Protein AF-A0A931XSJ4-F1 (afdb_monomer_lite)

Radius of gyration: 17.93 Å; chains: 1; bounding box: 45×49×44 Å

Structure (mmCIF, N/CA/C/O backbone):
data_AF-A0A931XSJ4-F1
#
_entry.id   AF-A0A931XSJ4-F1
#
loop_
_atom_site.group_PDB
_atom_site.id
_atom_site.type_symbol
_atom_site.label_atom_id
_atom_site.label_alt_id
_atom_site.label_comp_id
_atom_site.label_asym_id
_atom_site.label_entity_id
_atom_site.label_seq_id
_atom_site.pdbx_PDB_ins_code
_atom_site.Cartn_x
_atom_site.Cartn_y
_atom_site.Cartn_z
_atom_site.occupancy
_atom_site.B_iso_or_equiv
_atom_site.auth_seq_id
_atom_site.auth_comp_id
_atom_site.auth_asym_id
_atom_site.auth_atom_id
_atom_site.pdbx_PDB_model_num
ATOM 1 N N . MET A 1 1 ? 7.854 5.823 21.878 1.00 78.50 1 MET A N 1
ATOM 2 C CA . MET A 1 1 ? 8.219 5.143 20.621 1.00 78.50 1 MET A CA 1
ATOM 3 C C . MET A 1 1 ? 8.308 6.201 19.532 1.00 78.50 1 MET A C 1
ATOM 5 O O . MET A 1 1 ? 7.505 7.131 19.571 1.00 78.50 1 MET A O 1
ATOM 9 N N . ASN A 1 2 ? 9.313 6.131 18.657 1.00 91.62 2 ASN A N 1
ATOM 10 C CA . ASN A 1 2 ? 9.397 6.997 17.476 1.00 91.62 2 ASN A CA 1
ATOM 11 C C . ASN A 1 2 ? 8.239 6.634 16.516 1.00 91.62 2 ASN A C 1
ATOM 13 O O . ASN A 1 2 ? 7.975 5.439 16.371 1.00 91.62 2 ASN A O 1
ATOM 17 N N . PRO A 1 3 ? 7.548 7.600 15.878 1.00 92.00 3 PRO A N 1
ATOM 18 C CA . PRO A 1 3 ? 6.488 7.316 14.906 1.00 92.00 3 PRO A CA 1
ATOM 19 C C . PRO A 1 3 ? 6.880 6.328 13.796 1.00 92.00 3 PRO A C 1
ATOM 21 O O . PRO A 1 3 ? 6.073 5.472 13.441 1.00 92.00 3 PRO A O 1
ATOM 24 N N . PHE A 1 4 ? 8.123 6.374 13.296 1.00 91.62 4 PHE A N 1
ATOM 25 C CA . PHE A 1 4 ? 8.613 5.396 12.313 1.00 91.62 4 PHE A CA 1
ATOM 26 C C . PHE A 1 4 ? 8.548 3.968 12.851 1.00 91.62 4 PHE A C 1
ATOM 28 O O . PHE A 1 4 ? 8.038 3.087 12.164 1.00 91.62 4 PHE A O 1
ATOM 35 N N . ASP A 1 5 ? 9.037 3.746 14.072 1.00 93.38 5 ASP A N 1
ATOM 36 C CA . ASP A 1 5 ? 9.049 2.420 14.694 1.00 93.38 5 ASP A CA 1
ATOM 37 C C . ASP A 1 5 ? 7.625 1.935 14.967 1.00 93.38 5 ASP A C 1
ATOM 39 O O . ASP A 1 5 ? 7.309 0.782 14.693 1.00 93.38 5 ASP A O 1
ATOM 43 N N . ALA A 1 6 ? 6.745 2.829 15.430 1.00 93.69 6 ALA A N 1
ATOM 44 C CA . ALA A 1 6 ? 5.351 2.502 15.711 1.00 93.69 6 ALA A CA 1
ATOM 45 C C . ALA A 1 6 ? 4.600 2.058 14.450 1.00 93.69 6 ALA A C 1
ATOM 47 O O . ALA A 1 6 ? 3.938 1.018 14.448 1.00 93.69 6 ALA A O 1
ATOM 48 N N . VAL A 1 7 ? 4.727 2.813 13.354 1.00 94.62 7 VAL A N 1
ATOM 49 C CA . VAL A 1 7 ? 4.088 2.448 12.084 1.00 94.62 7 VAL A CA 1
ATOM 50 C C . VAL A 1 7 ? 4.726 1.193 11.489 1.00 94.62 7 VAL A C 1
ATOM 52 O O . VAL A 1 7 ? 4.008 0.301 11.030 1.00 94.62 7 VAL A O 1
ATOM 55 N N . ARG A 1 8 ? 6.061 1.091 11.525 1.00 95.00 8 ARG A N 1
ATOM 56 C CA . ARG A 1 8 ? 6.798 -0.092 11.070 1.00 95.00 8 ARG A CA 1
ATOM 57 C C . ARG A 1 8 ? 6.311 -1.343 11.788 1.00 95.00 8 ARG A C 1
ATOM 59 O O . ARG A 1 8 ? 5.968 -2.301 11.111 1.00 95.00 8 ARG A O 1
ATOM 66 N N . GLU A 1 9 ? 6.238 -1.333 13.116 1.00 95.00 9 GLU A N 1
ATOM 67 C CA . GLU A 1 9 ? 5.817 -2.488 13.915 1.00 95.00 9 GLU A CA 1
ATOM 68 C C . GLU A 1 9 ? 4.410 -2.958 13.516 1.00 95.00 9 GLU A C 1
ATOM 70 O O . GLU A 1 9 ? 4.176 -4.153 13.333 1.00 95.00 9 GLU A O 1
ATOM 75 N N . LYS A 1 10 ? 3.474 -2.022 13.296 1.00 95.06 10 LYS A N 1
ATOM 76 C CA . LYS A 1 10 ? 2.111 -2.346 12.844 1.00 95.06 10 LYS A CA 1
ATOM 77 C C . LYS A 1 10 ? 2.091 -2.964 11.446 1.00 95.06 10 LYS A C 1
ATOM 79 O O . LYS A 1 10 ? 1.358 -3.932 11.227 1.00 95.06 10 LYS A O 1
ATOM 84 N N . LEU A 1 11 ? 2.872 -2.425 10.509 1.00 96.12 11 LEU A N 1
ATOM 85 C CA . LEU A 1 11 ? 2.970 -2.966 9.152 1.00 96.12 11 LEU A CA 1
ATOM 86 C C . LEU A 1 11 ? 3.681 -4.317 9.122 1.00 96.12 11 LEU A C 1
ATOM 88 O O . LEU A 1 11 ? 3.169 -5.243 8.503 1.00 96.12 11 LEU A O 1
ATOM 92 N N . GLU A 1 12 ? 4.806 -4.467 9.820 1.00 95.31 12 GLU A N 1
ATOM 93 C CA . GLU A 1 12 ? 5.538 -5.732 9.904 1.00 95.31 12 GLU A CA 1
ATOM 94 C C . GLU A 1 12 ? 4.671 -6.819 10.531 1.00 95.31 12 GLU A C 1
ATOM 96 O O . GLU A 1 12 ? 4.574 -7.901 9.962 1.00 95.31 12 GLU A O 1
ATOM 101 N N . ALA A 1 13 ? 3.964 -6.535 11.629 1.00 94.56 13 ALA A N 1
ATOM 102 C CA . ALA A 1 13 ? 3.037 -7.493 12.227 1.00 94.56 13 ALA A CA 1
ATOM 103 C C . ALA A 1 13 ? 1.943 -7.922 11.234 1.00 94.56 13 ALA A C 1
ATOM 105 O O . ALA A 1 13 ? 1.678 -9.115 11.080 1.00 94.56 13 ALA A O 1
ATOM 106 N N . CYS A 1 14 ? 1.361 -6.966 10.503 1.00 95.56 14 CYS A N 1
ATOM 107 C CA . CYS A 1 14 ? 0.385 -7.243 9.452 1.00 95.56 14 CYS A CA 1
ATOM 108 C C . CYS A 1 14 ? 0.982 -8.105 8.324 1.00 95.56 14 CYS A C 1
ATOM 110 O O . CYS A 1 14 ? 0.374 -9.092 7.903 1.00 95.56 14 CYS A O 1
ATOM 112 N N . PHE A 1 15 ? 2.176 -7.775 7.836 1.00 95.69 15 PHE A N 1
ATOM 113 C CA . PHE A 1 15 ? 2.813 -8.455 6.706 1.00 95.69 15 PHE A CA 1
ATOM 114 C C . PHE A 1 15 ? 3.308 -9.850 7.080 1.00 95.69 15 PHE A C 1
ATOM 116 O O . PHE A 1 15 ? 3.112 -10.791 6.310 1.00 95.69 15 PHE A O 1
ATOM 123 N N . ILE A 1 16 ? 3.878 -10.004 8.276 1.00 92.00 16 ILE A N 1
ATOM 124 C CA . ILE A 1 16 ? 4.248 -11.297 8.854 1.00 92.00 16 ILE A CA 1
ATOM 125 C C . ILE A 1 16 ? 3.005 -12.167 8.945 1.00 92.00 16 ILE A C 1
ATOM 127 O O . ILE A 1 16 ? 3.026 -13.275 8.416 1.00 92.00 16 ILE A O 1
ATOM 131 N N . PHE A 1 17 ? 1.912 -11.651 9.525 1.00 91.31 17 PHE A N 1
ATOM 132 C CA . PHE A 1 17 ? 0.647 -12.376 9.598 1.00 91.31 17 PHE A CA 1
ATOM 133 C C . PHE A 1 17 ? 0.259 -12.869 8.200 1.00 91.31 17 PHE A C 1
ATOM 135 O O . PHE A 1 17 ? 0.258 -14.066 7.947 1.00 91.31 17 PHE A O 1
ATOM 142 N N . ASN A 1 18 ? 0.080 -11.970 7.235 1.00 92.88 18 ASN A N 1
ATOM 143 C CA . ASN A 1 18 ? -0.325 -12.335 5.875 1.00 92.88 18 ASN A CA 1
ATOM 144 C C . ASN A 1 18 ? 0.629 -13.320 5.166 1.00 92.88 18 ASN A C 1
ATOM 146 O O . ASN A 1 18 ? 0.169 -14.143 4.377 1.00 92.88 18 ASN A O 1
ATOM 150 N N . SER A 1 19 ? 1.929 -13.299 5.465 1.00 89.88 19 SER A N 1
ATOM 151 C CA . SER A 1 19 ? 2.916 -14.207 4.860 1.00 89.88 19 SER A CA 1
ATOM 152 C C . SER A 1 19 ? 2.752 -15.672 5.288 1.00 89.88 19 SER A C 1
ATOM 154 O O . SER A 1 19 ? 3.129 -16.570 4.531 1.00 89.88 19 SER A O 1
ATOM 156 N N . TYR A 1 20 ? 2.163 -15.919 6.463 1.00 88.19 20 TYR A N 1
ATOM 157 C CA . TYR A 1 20 ? 1.836 -17.262 6.961 1.00 88.19 20 TYR A CA 1
ATOM 158 C C . TYR A 1 20 ? 0.425 -17.729 6.584 1.00 88.19 20 TYR A C 1
ATOM 160 O O . TYR A 1 20 ? 0.099 -18.902 6.765 1.00 88.19 20 TYR A O 1
ATOM 168 N N . ALA A 1 21 ? -0.412 -16.851 6.024 1.00 90.38 21 ALA A N 1
ATOM 169 C CA . ALA A 1 21 ? -1.751 -17.228 5.588 1.00 90.38 21 ALA A CA 1
ATOM 170 C C . ALA A 1 21 ? -1.697 -18.261 4.452 1.00 90.38 21 ALA A C 1
ATOM 172 O O . ALA A 1 21 ? -0.764 -18.252 3.639 1.00 90.38 21 ALA A O 1
ATOM 173 N N . SER A 1 22 ? -2.719 -19.120 4.361 1.00 91.25 22 SER A N 1
ATOM 174 C CA . SER A 1 22 ? -2.838 -20.071 3.250 1.00 91.25 22 SER A CA 1
ATOM 175 C C . SER A 1 22 ? -2.850 -19.351 1.886 1.00 91.25 22 SER A C 1
ATOM 177 O O . SER A 1 22 ? -3.259 -18.185 1.806 1.00 91.25 22 SER A O 1
ATOM 179 N N . PRO A 1 23 ? -2.443 -20.016 0.787 1.00 91.25 23 PRO A N 1
ATOM 180 C CA . PRO A 1 23 ? -2.486 -19.423 -0.551 1.00 91.25 23 PRO A CA 1
ATOM 181 C C . PRO A 1 23 ? -3.860 -18.853 -0.934 1.00 91.25 23 PRO A C 1
ATOM 183 O O . PRO A 1 23 ? -3.939 -17.799 -1.559 1.00 91.25 23 PRO A O 1
ATOM 186 N N . GLU A 1 24 ? -4.953 -19.499 -0.525 1.00 92.94 24 GLU A N 1
ATOM 187 C CA . GLU A 1 24 ? -6.324 -19.048 -0.781 1.00 92.94 24 GLU A CA 1
ATOM 188 C C . GLU A 1 24 ? -6.645 -17.743 -0.047 1.00 92.94 24 GLU A C 1
ATOM 190 O O . GLU A 1 24 ? -7.316 -16.867 -0.597 1.00 92.94 24 GLU A O 1
ATOM 195 N N . ILE A 1 25 ? -6.151 -17.596 1.183 1.00 94.25 25 ILE A N 1
ATOM 196 C CA . ILE A 1 25 ? -6.350 -16.396 1.998 1.00 94.25 25 ILE A CA 1
ATOM 197 C C . ILE A 1 25 ? -5.505 -15.248 1.457 1.00 94.25 25 ILE A C 1
ATOM 199 O O . ILE A 1 25 ? -6.022 -14.143 1.304 1.00 94.25 25 ILE A O 1
ATOM 203 N N . ARG A 1 26 ? -4.245 -15.508 1.085 1.00 93.56 26 ARG A N 1
ATOM 204 C CA . ARG A 1 26 ? -3.387 -14.517 0.415 1.00 93.56 26 ARG A CA 1
ATOM 205 C C . ARG A 1 26 ? -4.008 -14.042 -0.899 1.00 93.56 26 ARG A C 1
ATOM 207 O O . ARG A 1 26 ? -4.128 -12.838 -1.125 1.00 93.56 26 ARG A O 1
ATOM 214 N N . LYS A 1 27 ? -4.554 -14.974 -1.687 1.00 94.38 27 LYS A N 1
ATOM 215 C CA . LYS A 1 27 ? -5.324 -14.661 -2.895 1.00 94.38 27 LYS A CA 1
ATOM 216 C C . LYS A 1 27 ? -6.551 -13.804 -2.609 1.00 94.38 27 LYS A C 1
ATOM 218 O O . LYS A 1 27 ? -6.808 -12.856 -3.342 1.00 94.38 27 LYS A O 1
ATOM 223 N N . MET A 1 28 ? -7.291 -14.095 -1.541 1.00 95.19 28 MET A N 1
ATOM 224 C CA . MET A 1 28 ? -8.435 -13.280 -1.123 1.00 95.19 28 MET A CA 1
ATOM 225 C C . MET A 1 28 ? -8.017 -11.873 -0.670 1.00 95.19 28 MET A C 1
ATOM 227 O O . MET A 1 28 ? -8.724 -10.910 -0.970 1.00 95.19 28 MET A O 1
ATOM 231 N N . ALA A 1 29 ? -6.878 -11.751 0.017 1.00 94.62 29 ALA A N 1
ATOM 232 C CA . ALA A 1 29 ? -6.278 -10.473 0.396 1.00 94.62 29 ALA A CA 1
ATOM 233 C C . ALA A 1 29 ? -5.712 -9.699 -0.805 1.00 94.62 29 ALA A C 1
ATOM 235 O O . ALA A 1 29 ? -5.549 -8.490 -0.702 1.00 94.62 29 ALA A O 1
ATOM 236 N N . GLY A 1 30 ? -5.472 -10.365 -1.940 1.00 94.75 30 GLY A N 1
ATOM 237 C CA . GLY A 1 30 ? -4.958 -9.765 -3.174 1.00 94.75 30 GLY A CA 1
ATOM 238 C C . GLY A 1 30 ? -3.433 -9.790 -3.294 1.00 94.75 30 GLY A C 1
ATOM 239 O O . GLY A 1 30 ? -2.894 -9.317 -4.293 1.00 94.75 30 GLY A O 1
ATOM 240 N N . VAL A 1 31 ? -2.732 -10.379 -2.323 1.00 95.31 31 VAL A N 1
ATOM 241 C CA . VAL A 1 31 ? -1.268 -10.410 -2.266 1.00 95.31 31 VAL A CA 1
ATOM 242 C C . VAL A 1 31 ? -0.732 -11.776 -2.681 1.00 95.31 31 VAL A C 1
ATOM 244 O O . VAL A 1 31 ? -1.168 -12.804 -2.176 1.00 95.31 31 VAL A O 1
ATOM 247 N N . CYS A 1 32 ? 0.225 -11.789 -3.601 1.00 94.62 32 CYS A N 1
ATOM 248 C CA . CYS A 1 32 ? 0.925 -12.996 -4.027 1.00 94.62 32 CYS A CA 1
ATOM 249 C C . CYS A 1 32 ? 2.173 -13.227 -3.171 1.00 94.62 32 CYS A C 1
ATOM 251 O O . CYS A 1 32 ? 2.369 -14.312 -2.623 1.00 94.62 32 CYS A O 1
ATOM 253 N N . MET A 1 33 ? 3.002 -12.188 -3.045 1.00 94.12 33 MET A N 1
ATOM 254 C CA . MET A 1 33 ? 4.287 -12.239 -2.354 1.00 94.12 33 MET A CA 1
ATOM 255 C C . MET A 1 33 ? 4.585 -10.900 -1.678 1.00 94.12 33 MET A C 1
ATOM 257 O O . MET A 1 33 ? 4.140 -9.843 -2.133 1.00 94.12 33 MET A O 1
ATOM 261 N N . LEU A 1 34 ? 5.343 -10.968 -0.587 1.00 94.69 34 LEU A N 1
ATOM 262 C CA . LEU A 1 34 ? 5.811 -9.838 0.207 1.00 94.69 34 LEU A CA 1
ATOM 263 C C . LEU A 1 34 ? 7.287 -10.067 0.512 1.00 94.69 34 LEU A C 1
ATOM 265 O O . LEU A 1 34 ? 7.665 -11.176 0.891 1.00 94.69 34 LEU A O 1
ATOM 269 N N . SER A 1 35 ? 8.105 -9.031 0.383 1.00 94.56 35 SER A N 1
ATOM 270 C CA . SER A 1 35 ? 9.515 -9.097 0.760 1.00 94.56 35 SER A CA 1
ATOM 271 C C . SER A 1 35 ? 9.934 -7.817 1.463 1.00 94.56 35 SER A C 1
ATOM 273 O O . SER A 1 35 ? 9.623 -6.720 1.006 1.00 94.56 35 SER A O 1
ATOM 275 N N . GLN A 1 36 ? 10.623 -7.948 2.591 1.00 94.94 36 GLN A N 1
ATOM 276 C CA . GLN A 1 36 ? 11.203 -6.803 3.281 1.00 94.94 36 GLN A CA 1
ATOM 277 C C . GLN A 1 36 ? 12.470 -6.340 2.565 1.00 94.94 36 GLN A C 1
ATOM 279 O O . GLN A 1 36 ? 13.313 -7.151 2.183 1.00 94.94 36 GLN A O 1
ATOM 284 N N . VAL A 1 37 ? 12.622 -5.024 2.434 1.00 94.38 37 VAL A N 1
ATOM 285 C CA . VAL A 1 37 ? 13.809 -4.398 1.855 1.00 94.38 37 VAL A CA 1
ATOM 286 C C . VAL A 1 37 ? 14.649 -3.805 2.982 1.00 94.38 37 VAL A C 1
ATOM 288 O O . VAL A 1 37 ? 14.188 -2.952 3.740 1.00 94.38 37 VAL A O 1
ATOM 291 N N . TRP A 1 38 ? 15.893 -4.262 3.101 1.00 91.12 38 TRP A N 1
ATOM 292 C CA . TRP A 1 38 ? 16.799 -3.894 4.192 1.00 91.12 38 TRP A CA 1
ATOM 293 C C . TRP A 1 38 ? 17.574 -2.611 3.889 1.00 91.12 38 TRP A C 1
ATOM 295 O O . TRP A 1 38 ? 18.775 -2.644 3.663 1.00 91.12 38 TRP A O 1
ATOM 305 N N . ILE A 1 39 ? 16.879 -1.478 3.863 1.00 92.00 39 ILE A N 1
ATOM 306 C CA . ILE A 1 39 ? 17.477 -0.146 3.679 1.00 92.00 39 ILE A CA 1
ATOM 307 C C . ILE A 1 39 ? 17.351 0.698 4.956 1.00 92.00 39 ILE A C 1
ATOM 309 O O . ILE A 1 39 ? 16.906 0.218 5.997 1.00 92.00 39 ILE A O 1
ATOM 313 N N . GLU A 1 40 ? 17.770 1.962 4.895 1.00 92.00 40 GLU A N 1
ATOM 314 C CA . GLU A 1 40 ? 17.823 2.871 6.048 1.00 92.00 40 GLU A CA 1
ATOM 315 C C . GLU A 1 40 ? 16.439 3.211 6.622 1.00 92.00 40 GLU A C 1
ATOM 317 O O . GLU A 1 40 ? 16.324 3.613 7.779 1.00 92.00 40 GLU A O 1
ATOM 322 N N . VAL A 1 41 ? 15.394 3.063 5.808 1.00 93.19 41 VAL A N 1
ATOM 323 C CA . VAL A 1 41 ? 13.998 3.348 6.151 1.00 93.19 41 VAL A CA 1
ATOM 324 C C . VAL A 1 41 ? 13.143 2.092 5.972 1.00 93.19 41 VAL A C 1
ATOM 326 O O . VAL A 1 41 ? 13.492 1.227 5.171 1.00 93.19 41 VAL A O 1
ATOM 329 N N . PRO A 1 42 ? 12.005 1.958 6.674 1.00 95.00 42 PRO A N 1
ATOM 330 C CA . PRO A 1 42 ? 11.107 0.832 6.453 1.00 95.00 42 PRO A CA 1
ATOM 331 C C . PRO A 1 42 ? 10.649 0.755 4.992 1.00 95.00 42 PRO A C 1
ATOM 333 O O . PRO A 1 42 ? 10.115 1.728 4.451 1.00 95.00 42 PRO A O 1
ATOM 336 N N . ALA A 1 43 ? 10.859 -0.396 4.354 1.00 96.31 43 ALA A N 1
ATOM 337 C CA . ALA A 1 43 ? 10.439 -0.614 2.982 1.00 96.31 43 ALA A CA 1
ATOM 338 C C . ALA A 1 43 ? 10.123 -2.079 2.677 1.00 96.31 43 ALA A C 1
ATOM 340 O O . ALA A 1 43 ? 10.717 -2.999 3.246 1.00 96.31 43 ALA A O 1
ATOM 341 N N . TRP A 1 44 ? 9.193 -2.283 1.745 1.00 97.62 44 TRP A N 1
ATOM 342 C CA . TRP A 1 44 ? 8.736 -3.605 1.326 1.00 97.62 4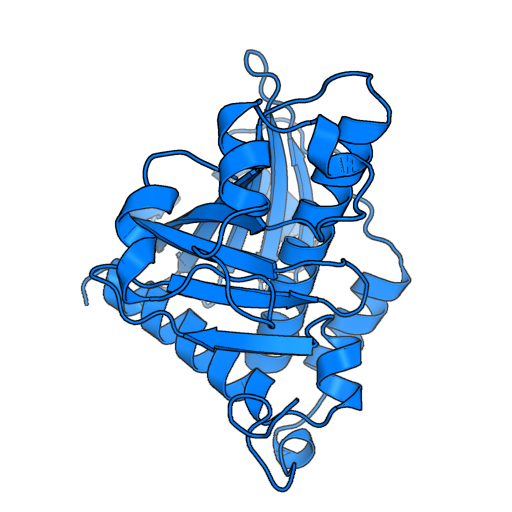4 TRP A CA 1
ATOM 343 C C . TRP A 1 44 ? 8.436 -3.644 -0.164 1.00 97.62 44 TRP A C 1
ATOM 345 O O . TRP A 1 44 ? 7.911 -2.681 -0.725 1.00 97.62 44 TRP A O 1
ATOM 355 N N . TYR A 1 45 ? 8.711 -4.790 -0.776 1.00 97.94 45 TYR A N 1
ATOM 356 C CA . TYR A 1 45 ? 8.168 -5.151 -2.072 1.00 97.94 45 TYR A CA 1
ATOM 357 C C . TYR A 1 45 ? 6.868 -5.940 -1.915 1.00 97.94 45 TYR A C 1
ATOM 359 O O . TYR A 1 45 ? 6.759 -6.809 -1.045 1.00 97.94 45 TYR A O 1
ATOM 367 N N . LEU A 1 46 ? 5.893 -5.639 -2.771 1.00 98.12 46 LEU A N 1
ATOM 368 C CA . LEU A 1 46 ? 4.592 -6.299 -2.820 1.00 98.12 46 LEU A CA 1
ATOM 369 C C . LEU A 1 46 ? 4.276 -6.723 -4.256 1.00 98.12 46 LEU A C 1
ATOM 371 O O . LEU A 1 46 ? 4.291 -5.899 -5.170 1.00 98.12 46 LEU A O 1
ATOM 375 N N . TRP A 1 47 ? 3.921 -7.992 -4.437 1.00 97.81 47 TRP A N 1
ATOM 376 C CA . TRP A 1 47 ? 3.382 -8.519 -5.690 1.00 97.81 47 TRP A CA 1
ATOM 377 C C . TRP A 1 47 ? 1.914 -8.845 -5.480 1.00 97.81 47 TRP A C 1
ATOM 379 O O . TRP A 1 47 ? 1.561 -9.529 -4.516 1.00 97.81 47 TRP A O 1
ATOM 389 N N . LEU A 1 48 ? 1.059 -8.366 -6.377 1.00 97.00 48 LEU A N 1
ATOM 390 C CA . LEU A 1 48 ? -0.380 -8.598 -6.303 1.00 97.00 48 LEU A CA 1
ATOM 391 C C . LEU A 1 48 ? -0.783 -9.730 -7.246 1.00 97.00 48 LEU A C 1
ATOM 393 O O . LEU A 1 48 ? -0.094 -10.008 -8.223 1.00 97.00 48 LEU A O 1
ATOM 397 N N . HIS A 1 49 ? -1.916 -10.372 -6.977 1.00 94.50 49 HIS A N 1
ATOM 398 C CA . HIS A 1 49 ? -2.428 -11.415 -7.871 1.00 94.50 49 HIS A CA 1
ATOM 399 C C . HIS A 1 49 ? -2.938 -10.869 -9.208 1.00 94.50 49 HIS A C 1
ATOM 401 O O . HIS A 1 49 ? -2.733 -11.500 -10.242 1.00 94.50 49 HIS A O 1
ATOM 407 N N . ASP A 1 50 ? -3.590 -9.707 -9.177 1.00 92.31 50 ASP A N 1
ATOM 408 C CA . ASP A 1 50 ? -4.314 -9.159 -10.329 1.00 92.31 50 ASP A CA 1
ATOM 409 C C . ASP A 1 50 ? -3.580 -7.984 -10.998 1.00 92.31 50 ASP A C 1
ATOM 411 O O . ASP A 1 50 ? -4.095 -7.398 -11.949 1.00 92.31 50 ASP A O 1
ATOM 415 N N . VAL A 1 51 ? -2.386 -7.624 -10.509 1.00 95.88 51 VAL A N 1
ATOM 416 C CA . VAL A 1 51 ? -1.568 -6.540 -11.068 1.00 95.88 51 VAL A CA 1
ATOM 417 C C . VAL A 1 51 ? -0.178 -7.075 -11.393 1.00 95.88 51 VAL A C 1
ATOM 419 O O . VAL A 1 51 ? 0.530 -7.498 -10.479 1.00 95.88 51 VAL A O 1
ATOM 422 N N . PRO A 1 52 ? 0.240 -7.056 -12.668 1.00 95.88 52 PRO A N 1
ATOM 423 C CA . PRO A 1 52 ? 1.547 -7.554 -13.049 1.00 95.88 52 PRO A CA 1
ATOM 424 C C . PRO A 1 52 ? 2.657 -6.568 -12.650 1.00 95.88 52 PRO A C 1
ATOM 426 O O . PRO A 1 52 ? 2.470 -5.350 -12.653 1.00 95.88 52 PRO A O 1
ATOM 429 N N . GLY A 1 53 ? 3.840 -7.101 -12.347 1.00 96.75 53 GLY A N 1
ATOM 430 C CA . GLY A 1 53 ? 4.971 -6.330 -11.825 1.00 96.75 53 GLY A CA 1
ATOM 431 C C . GLY A 1 53 ? 5.033 -6.326 -10.299 1.00 96.75 53 GLY A C 1
ATOM 432 O O . GLY A 1 53 ? 4.342 -7.096 -9.632 1.00 96.75 53 GLY A O 1
ATOM 433 N N . ALA A 1 54 ? 5.889 -5.466 -9.757 1.00 97.75 54 ALA A N 1
ATOM 434 C CA . ALA A 1 54 ? 6.135 -5.358 -8.323 1.00 97.75 54 ALA A CA 1
ATOM 435 C C . ALA A 1 54 ? 5.930 -3.920 -7.855 1.00 97.75 54 ALA A C 1
ATOM 437 O O . ALA A 1 54 ? 6.309 -2.977 -8.548 1.00 97.75 54 ALA A O 1
ATOM 438 N N . PHE A 1 55 ? 5.371 -3.742 -6.664 1.00 98.06 55 PHE A N 1
ATOM 439 C CA . PHE A 1 55 ? 5.353 -2.454 -5.985 1.00 98.06 55 PHE A CA 1
ATOM 440 C C . PHE A 1 55 ? 6.460 -2.380 -4.948 1.00 98.06 55 PHE A C 1
ATOM 442 O O . PHE A 1 55 ? 6.744 -3.372 -4.287 1.00 98.06 55 PHE A O 1
ATOM 449 N N . MET A 1 56 ? 7.019 -1.192 -4.750 1.00 97.75 56 MET A N 1
ATOM 450 C CA . MET A 1 56 ? 7.802 -0.846 -3.571 1.00 97.75 56 MET A CA 1
ATOM 451 C C . MET A 1 56 ? 7.034 0.175 -2.745 1.00 97.75 56 MET A C 1
ATOM 453 O O . MET A 1 56 ? 6.666 1.236 -3.250 1.00 97.75 56 MET A O 1
ATOM 457 N N . LEU A 1 57 ? 6.831 -0.143 -1.473 1.00 97.56 57 LEU A N 1
ATOM 458 C CA . LEU A 1 57 ? 6.361 0.773 -0.447 1.00 97.56 57 LEU A CA 1
ATOM 459 C C . LEU A 1 57 ? 7.583 1.206 0.362 1.00 97.56 57 LEU A C 1
ATOM 461 O O . LEU A 1 57 ? 8.137 0.390 1.092 1.00 97.56 57 LEU A O 1
ATOM 465 N N . GLU A 1 58 ? 8.019 2.455 0.222 1.00 96.62 58 GLU A N 1
ATOM 466 C CA . GLU A 1 58 ? 9.180 3.002 0.937 1.00 96.62 58 GLU A CA 1
ATOM 467 C C . GLU A 1 58 ? 8.747 4.147 1.845 1.00 96.62 58 GLU A C 1
ATOM 469 O O . GLU A 1 58 ? 8.102 5.089 1.386 1.00 96.62 58 GLU A O 1
ATOM 474 N N . ALA A 1 59 ? 9.105 4.091 3.126 1.00 96.38 59 ALA A N 1
ATOM 475 C CA . ALA A 1 59 ? 8.776 5.157 4.057 1.00 96.38 59 ALA A CA 1
ATOM 476 C C . ALA A 1 59 ? 9.581 6.428 3.741 1.00 96.38 59 ALA A C 1
ATOM 478 O O . ALA A 1 59 ? 10.802 6.393 3.613 1.00 96.38 59 ALA A O 1
ATOM 479 N N . LEU A 1 60 ? 8.885 7.558 3.636 1.00 94.94 60 LEU A N 1
ATOM 480 C CA . LEU A 1 60 ? 9.462 8.864 3.320 1.00 94.94 60 LEU A CA 1
ATOM 481 C C . LEU A 1 60 ? 9.638 9.711 4.583 1.00 94.94 60 LEU A C 1
ATOM 483 O O . LEU A 1 60 ? 10.689 10.304 4.811 1.00 94.94 60 LEU A O 1
ATOM 487 N N . HIS A 1 61 ? 8.589 9.782 5.399 1.00 95.25 61 HIS A N 1
ATOM 488 C CA . HIS A 1 61 ? 8.542 10.612 6.597 1.00 95.25 61 HIS A CA 1
ATOM 489 C C . HIS A 1 61 ? 7.564 10.016 7.611 1.00 95.25 61 HIS A C 1
ATOM 491 O O . HIS A 1 61 ? 6.581 9.393 7.213 1.00 95.25 61 HIS A O 1
ATOM 497 N N . ALA A 1 62 ? 7.810 10.233 8.902 1.00 96.75 62 ALA A N 1
ATOM 498 C CA . ALA A 1 62 ? 6.882 9.883 9.966 1.00 96.75 62 ALA A CA 1
ATOM 499 C C . ALA A 1 62 ? 6.853 10.975 11.035 1.00 96.75 62 ALA A C 1
ATOM 501 O O . ALA A 1 62 ? 7.886 11.578 11.333 1.00 96.75 62 ALA A O 1
ATOM 502 N N . ASP A 1 63 ? 5.676 11.197 11.613 1.00 96.81 63 ASP A N 1
ATOM 503 C CA . ASP A 1 63 ? 5.437 12.223 12.623 1.00 96.81 63 ASP A CA 1
ATOM 504 C C . ASP A 1 63 ? 4.318 11.809 13.593 1.00 96.81 63 ASP A C 1
ATOM 506 O O . ASP A 1 63 ? 3.560 10.866 13.346 1.00 96.81 63 ASP A O 1
ATOM 510 N N . LEU A 1 64 ? 4.218 12.518 14.715 1.00 96.69 64 LEU A N 1
ATOM 511 C CA . LEU A 1 64 ? 3.099 12.427 15.641 1.00 96.69 64 LEU A CA 1
ATOM 512 C C . LEU A 1 64 ? 2.073 13.511 15.297 1.00 96.69 64 LEU A C 1
ATOM 514 O O . LEU A 1 64 ? 2.273 14.687 15.592 1.00 96.69 64 LEU A O 1
ATOM 518 N N . LEU A 1 65 ? 0.943 13.107 14.725 1.00 94.56 65 LEU A N 1
ATOM 519 C CA . LEU A 1 65 ? -0.159 14.010 14.403 1.00 94.56 65 LEU A CA 1
ATOM 520 C C . LEU A 1 65 ? -1.171 14.039 15.553 1.00 94.56 65 LEU A C 1
ATOM 522 O O . LEU A 1 65 ? -1.473 13.001 16.133 1.00 94.56 65 LEU A O 1
ATOM 526 N N . VAL A 1 66 ? -1.722 15.207 15.881 1.00 93.88 66 VAL A N 1
ATOM 527 C CA . VAL A 1 66 ? -2.831 15.330 16.840 1.00 93.88 66 VAL A CA 1
ATOM 528 C C . VAL A 1 66 ? -4.049 15.888 16.119 1.00 93.88 66 VAL A C 1
ATOM 530 O O . VAL A 1 66 ? -3.986 16.974 15.546 1.00 93.88 66 VAL A O 1
ATOM 533 N N . HIS A 1 67 ? -5.163 15.163 16.172 1.00 90.44 67 HIS A N 1
ATOM 534 C CA . HIS A 1 67 ? -6.437 15.570 15.589 1.00 90.44 67 HIS A CA 1
ATOM 535 C C . HIS A 1 67 ? -7.559 15.366 16.608 1.00 90.44 67 HIS A C 1
ATOM 537 O O . HIS A 1 67 ? -7.677 14.287 17.181 1.00 90.44 67 HIS A O 1
ATOM 543 N N . GLU A 1 68 ? -8.340 16.417 16.878 1.00 89.31 68 GLU A N 1
ATOM 544 C CA . GLU A 1 68 ? -9.432 16.410 17.871 1.00 89.31 68 GLU A CA 1
ATOM 545 C C . GLU A 1 68 ? -9.031 15.848 19.254 1.00 89.31 68 GLU A C 1
ATOM 547 O O . GLU A 1 68 ? -9.815 15.215 19.954 1.00 89.31 68 GLU A O 1
ATOM 552 N N . GLY A 1 69 ? -7.781 16.085 19.671 1.00 91.44 69 GLY A N 1
ATOM 553 C CA . GLY A 1 69 ? -7.247 15.602 20.950 1.00 91.44 69 GLY A CA 1
ATOM 554 C C . GLY A 1 69 ? -6.780 14.141 20.948 1.00 91.44 69 GLY A C 1
ATOM 555 O O . GLY A 1 69 ? -6.275 13.674 21.968 1.00 91.44 69 GLY A O 1
ATOM 556 N N . VAL A 1 70 ? -6.889 13.437 19.819 1.00 92.69 70 VAL A N 1
ATOM 557 C CA . VAL A 1 70 ? -6.355 12.085 19.617 1.00 92.69 70 VAL A CA 1
ATOM 558 C C . VAL A 1 70 ? -5.002 12.165 18.912 1.00 92.69 70 VAL A C 1
ATOM 560 O O . VAL A 1 70 ? -4.849 12.871 17.915 1.00 92.69 70 VAL A O 1
ATOM 563 N N . SER A 1 71 ? -4.012 11.441 19.434 1.00 95.94 71 SER A N 1
ATOM 564 C CA . SER A 1 71 ? -2.664 11.371 18.860 1.00 95.94 71 SER A CA 1
ATOM 565 C C . SER A 1 71 ? -2.515 10.166 17.933 1.00 95.94 71 SER A C 1
ATOM 567 O O . SER A 1 71 ? -2.888 9.056 18.312 1.00 95.94 71 SER A O 1
ATOM 569 N N . TYR A 1 72 ? -1.890 10.370 16.777 1.00 96.81 72 TYR A N 1
ATOM 570 C CA . TYR A 1 72 ? -1.681 9.378 15.728 1.00 96.81 72 TYR A CA 1
ATOM 571 C C . TYR A 1 72 ? -0.199 9.238 15.388 1.00 96.81 72 TYR A C 1
ATOM 573 O O . TYR A 1 72 ? 0.450 10.212 14.997 1.00 96.81 72 TYR A O 1
ATOM 581 N N . ASP A 1 73 ? 0.317 8.013 15.453 1.00 97.50 73 ASP A N 1
ATOM 582 C CA . ASP A 1 73 ? 1.576 7.663 14.802 1.00 97.50 73 ASP A CA 1
ATOM 583 C C . ASP A 1 73 ? 1.343 7.637 13.292 1.00 97.50 73 ASP A C 1
ATOM 585 O O . ASP A 1 73 ? 0.589 6.806 12.780 1.00 97.50 73 ASP A O 1
ATOM 589 N N . SER A 1 74 ? 1.939 8.600 12.596 1.00 96.81 74 SER A N 1
ATOM 590 C CA . SER A 1 74 ? 1.678 8.862 11.185 1.00 96.81 74 SER A CA 1
ATOM 591 C C . SER A 1 74 ? 2.925 8.611 10.359 1.00 96.81 74 SER A C 1
ATOM 593 O O . SER A 1 74 ? 4.007 9.042 10.746 1.00 96.81 74 SER A O 1
ATOM 595 N N . ALA A 1 75 ? 2.786 7.966 9.205 1.00 97.38 75 ALA A N 1
ATOM 596 C CA . ALA A 1 75 ? 3.868 7.878 8.233 1.00 97.38 75 ALA A CA 1
ATOM 597 C C . ALA A 1 75 ? 3.357 8.006 6.801 1.00 97.38 75 ALA A C 1
ATOM 599 O O . ALA A 1 75 ? 2.308 7.467 6.441 1.00 97.38 75 ALA A O 1
ATOM 600 N N . ARG A 1 76 ? 4.146 8.701 5.984 1.00 97.00 76 ARG A N 1
ATOM 601 C CA . ARG A 1 76 ? 3.973 8.817 4.542 1.00 97.00 76 ARG A CA 1
ATOM 602 C C . ARG A 1 76 ? 4.975 7.923 3.837 1.00 97.00 76 ARG A C 1
ATOM 604 O O . ARG A 1 76 ? 6.155 7.897 4.185 1.00 97.00 76 ARG A O 1
ATOM 611 N N . PHE A 1 77 ? 4.504 7.249 2.804 1.00 97.50 77 PHE A N 1
ATOM 612 C CA . PHE A 1 77 ? 5.264 6.334 1.979 1.00 97.50 77 PHE A CA 1
ATOM 613 C C . PHE A 1 77 ? 5.201 6.766 0.520 1.00 97.50 77 PHE A C 1
ATOM 615 O O . PHE A 1 77 ? 4.163 7.223 0.034 1.00 97.50 77 PHE A O 1
ATOM 622 N N . THR A 1 78 ? 6.305 6.576 -0.187 1.00 96.00 78 THR A N 1
ATOM 623 C CA . THR A 1 78 ? 6.345 6.625 -1.643 1.00 96.00 78 THR A CA 1
ATOM 624 C C . THR A 1 78 ? 6.027 5.242 -2.191 1.00 96.00 78 THR A C 1
ATOM 626 O O . THR A 1 78 ? 6.600 4.240 -1.756 1.00 96.00 78 THR A O 1
ATOM 629 N N . LEU A 1 79 ? 5.108 5.200 -3.153 1.00 96.56 79 LEU A N 1
ATOM 630 C CA . LEU A 1 79 ? 4.790 4.014 -3.928 1.00 96.56 79 LEU A CA 1
ATOM 631 C C . LEU A 1 79 ? 5.515 4.080 -5.262 1.00 96.56 79 LEU A C 1
ATOM 633 O O . LEU A 1 79 ? 5.325 5.023 -6.033 1.00 96.56 79 LEU A O 1
ATOM 637 N N . ARG A 1 80 ? 6.316 3.052 -5.538 1.00 96.56 80 ARG A N 1
ATOM 638 C CA . ARG A 1 80 ? 6.888 2.818 -6.863 1.00 96.56 80 ARG A CA 1
ATOM 639 C C . ARG A 1 80 ? 6.316 1.554 -7.460 1.00 96.56 80 ARG A C 1
ATOM 641 O O . ARG A 1 80 ? 6.121 0.582 -6.734 1.00 96.56 80 ARG A O 1
ATOM 648 N N . TRP A 1 81 ? 6.097 1.551 -8.766 1.00 97.12 81 TRP A N 1
ATOM 649 C CA . TRP A 1 81 ? 5.684 0.357 -9.491 1.00 97.12 81 TRP A CA 1
ATOM 650 C C . TRP A 1 81 ? 6.701 0.013 -10.571 1.00 97.12 81 TRP A C 1
ATOM 652 O O . TRP A 1 81 ? 6.998 0.822 -11.447 1.00 97.12 81 TRP A O 1
ATOM 662 N N . PHE A 1 82 ? 7.226 -1.207 -10.511 1.00 96.88 82 PHE A N 1
ATOM 663 C CA . PHE A 1 82 ? 8.155 -1.754 -11.487 1.00 96.88 82 PHE A CA 1
ATOM 664 C C . PHE A 1 82 ? 7.373 -2.618 -12.487 1.00 96.88 82 PHE A C 1
ATOM 666 O O . PHE A 1 82 ? 7.054 -3.776 -12.188 1.00 96.88 82 PHE A O 1
ATOM 673 N N . PRO A 1 83 ? 7.032 -2.076 -13.672 1.00 96.19 83 PRO A N 1
ATOM 674 C CA . PRO A 1 83 ? 6.238 -2.792 -14.669 1.00 96.19 83 PRO A CA 1
ATOM 675 C C . PRO A 1 83 ? 6.977 -4.018 -15.219 1.00 96.19 83 PRO A C 1
ATOM 677 O O . PRO A 1 83 ? 8.200 -4.020 -15.271 1.00 96.19 83 PRO A O 1
ATOM 680 N N . PRO A 1 84 ? 6.294 -5.052 -15.724 1.00 96.00 84 PRO A N 1
ATOM 681 C CA . PRO A 1 84 ? 6.908 -6.022 -16.635 1.00 96.00 84 PRO A CA 1
ATOM 682 C C . PRO A 1 84 ? 7.490 -5.357 -17.896 1.00 96.00 84 PRO A C 1
ATOM 684 O O . PRO A 1 84 ? 7.035 -4.287 -18.301 1.00 96.00 84 PRO A O 1
ATOM 687 N N . LEU A 1 85 ? 8.463 -6.001 -18.550 1.00 94.81 85 LEU A N 1
ATOM 688 C CA . LEU A 1 85 ? 9.089 -5.466 -19.773 1.00 94.81 85 LEU A CA 1
ATOM 689 C C . LEU A 1 85 ? 8.132 -5.393 -20.971 1.00 94.81 85 LEU A C 1
ATOM 691 O O . LEU A 1 85 ? 8.294 -4.537 -21.834 1.00 94.81 85 LEU A O 1
ATOM 695 N N . ASP A 1 86 ? 7.144 -6.279 -21.018 1.00 92.88 86 ASP A N 1
ATOM 696 C CA . ASP A 1 86 ? 6.101 -6.360 -22.043 1.00 92.88 86 ASP A CA 1
ATOM 697 C C . ASP A 1 86 ? 4.850 -5.531 -21.700 1.00 92.88 86 ASP A C 1
ATOM 699 O O . ASP A 1 86 ? 3.865 -5.538 -22.439 1.00 92.88 86 ASP A O 1
ATOM 703 N N . SER A 1 87 ? 4.879 -4.782 -20.594 1.00 91.75 87 SER A N 1
ATOM 704 C CA . SER A 1 87 ? 3.761 -3.946 -20.168 1.00 91.75 87 SER A CA 1
ATOM 705 C C . SER A 1 87 ? 3.565 -2.749 -21.098 1.00 91.75 87 SER A C 1
ATOM 707 O O . SER A 1 87 ? 4.462 -1.921 -21.262 1.00 91.75 87 SER A O 1
ATOM 709 N N . GLY A 1 88 ? 2.349 -2.577 -21.628 1.00 88.44 88 GLY A N 1
ATOM 710 C CA . GLY A 1 88 ? 1.980 -1.379 -22.397 1.00 88.44 88 GLY A CA 1
ATOM 711 C C . GLY A 1 88 ? 2.127 -0.076 -21.598 1.00 88.44 88 GLY A C 1
ATOM 712 O O . GLY A 1 88 ? 2.454 0.971 -22.161 1.00 88.44 88 GLY A O 1
ATOM 713 N N . LEU A 1 89 ? 1.999 -0.153 -20.268 1.00 89.62 89 LEU A N 1
ATOM 714 C CA . LEU A 1 89 ? 2.168 0.986 -19.361 1.00 89.62 89 LEU A CA 1
ATOM 715 C C . LEU A 1 89 ? 3.620 1.421 -19.191 1.00 89.62 89 LEU A C 1
ATOM 717 O O . LEU A 1 89 ? 3.865 2.506 -18.675 1.00 89.62 89 LEU A O 1
ATOM 721 N N . LEU A 1 90 ? 4.589 0.624 -19.652 1.00 90.44 90 LEU A N 1
ATOM 722 C CA . LEU A 1 90 ? 5.987 1.040 -19.657 1.00 90.44 90 LEU A CA 1
ATOM 723 C C . LEU A 1 90 ? 6.169 2.346 -20.457 1.00 90.44 90 LEU A C 1
ATOM 725 O O . LEU A 1 90 ? 7.052 3.137 -20.148 1.00 90.44 90 LEU A O 1
ATOM 729 N N . SER A 1 91 ? 5.297 2.606 -21.441 1.00 90.00 91 SER A N 1
ATOM 730 C CA . SER A 1 91 ? 5.269 3.838 -22.242 1.00 90.00 91 SER A CA 1
ATOM 731 C C . SER A 1 91 ? 4.915 5.114 -21.466 1.00 90.00 91 SER A C 1
ATOM 733 O O . SER A 1 91 ? 5.240 6.200 -21.945 1.00 90.00 91 SER A O 1
ATOM 735 N N . LEU A 1 92 ? 4.302 4.994 -20.281 1.00 89.00 92 LEU A N 1
ATOM 736 C CA . LEU A 1 92 ? 3.985 6.126 -19.402 1.00 89.00 92 LEU A CA 1
ATOM 737 C C . LEU A 1 92 ? 5.208 6.672 -18.665 1.00 89.00 92 LEU A C 1
ATOM 739 O O . LEU A 1 92 ? 5.184 7.804 -18.186 1.00 89.00 92 LEU A O 1
ATOM 743 N N . PHE A 1 93 ? 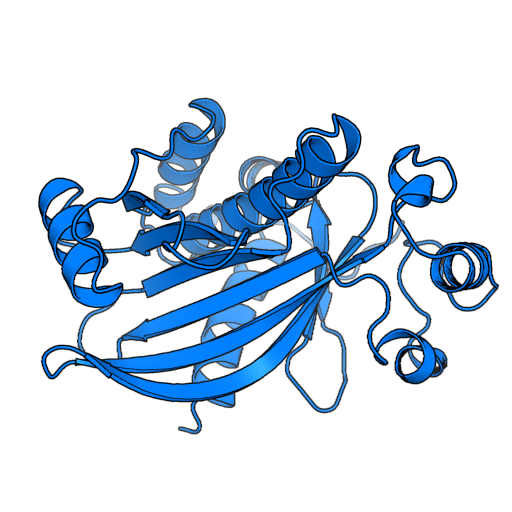6.260 5.864 -18.568 1.00 91.44 93 PHE A N 1
ATOM 744 C CA . PHE A 1 93 ? 7.496 6.238 -17.909 1.00 91.44 93 PHE A CA 1
ATOM 745 C C . PHE A 1 93 ? 8.435 6.987 -18.861 1.00 91.44 93 PHE A C 1
ATOM 747 O O . PHE A 1 93 ? 8.395 6.835 -20.090 1.00 91.44 93 PHE A O 1
ATOM 754 N N . SER A 1 94 ? 9.312 7.797 -18.276 1.00 93.19 94 SER A N 1
ATOM 755 C CA . SER A 1 94 ? 10.386 8.500 -18.978 1.00 93.19 94 SER A CA 1
ATOM 756 C C . SER A 1 94 ? 11.287 7.544 -19.769 1.00 93.19 94 SER A C 1
ATOM 758 O O . SER A 1 94 ? 11.310 6.327 -19.568 1.00 93.19 94 SER A O 1
ATOM 760 N N . VAL A 1 95 ? 12.048 8.084 -20.722 1.00 95.06 95 VAL A N 1
ATOM 761 C CA . VAL A 1 95 ? 13.010 7.279 -21.495 1.00 95.06 95 VAL A CA 1
ATOM 762 C C . VAL A 1 95 ? 14.033 6.638 -20.557 1.00 95.06 95 VAL A C 1
ATOM 764 O O . VAL A 1 95 ? 14.358 5.464 -20.711 1.00 95.06 95 VAL A O 1
ATOM 767 N N . GLU A 1 96 ? 14.477 7.387 -19.555 1.00 94.62 96 GLU A N 1
ATOM 768 C CA . GLU A 1 96 ? 15.428 6.980 -18.531 1.00 94.62 96 GLU A CA 1
ATOM 769 C C . GLU A 1 96 ? 14.903 5.788 -17.724 1.00 94.62 96 GLU A C 1
ATOM 771 O O . GLU A 1 96 ? 15.587 4.772 -17.620 1.00 94.62 96 GLU A O 1
ATOM 776 N N . GLU A 1 97 ? 13.665 5.854 -17.229 1.00 95.56 97 GLU A N 1
ATOM 777 C CA . GLU A 1 97 ? 13.014 4.749 -16.512 1.00 95.56 97 GLU A CA 1
ATOM 778 C C . GLU A 1 97 ? 12.857 3.507 -17.386 1.00 95.56 97 GLU A C 1
ATOM 780 O O . GLU A 1 97 ? 13.118 2.392 -16.937 1.00 95.56 97 GLU A O 1
ATOM 785 N N . ARG A 1 98 ? 12.485 3.670 -18.659 1.00 96.00 98 ARG A N 1
ATOM 786 C CA . ARG A 1 98 ? 12.383 2.534 -19.586 1.00 96.00 98 ARG A CA 1
ATOM 787 C C . ARG A 1 98 ? 13.738 1.866 -19.814 1.00 96.00 98 ARG A C 1
ATOM 789 O O . ARG A 1 98 ? 13.828 0.638 -19.763 1.00 96.00 98 ARG A O 1
ATOM 796 N N . CYS A 1 99 ? 14.793 2.659 -19.997 1.00 95.31 99 CYS A N 1
ATOM 797 C CA . CYS A 1 99 ? 16.165 2.166 -20.105 1.00 95.31 99 CYS A CA 1
ATOM 798 C C . CYS A 1 99 ? 16.595 1.430 -18.830 1.00 95.31 99 CYS A C 1
ATOM 800 O O . CYS A 1 99 ? 17.046 0.286 -18.916 1.00 95.31 99 CYS A O 1
ATOM 802 N N . LEU A 1 100 ? 16.391 2.038 -17.654 1.00 95.69 100 LEU A N 1
ATOM 803 C CA . LEU A 1 100 ? 16.672 1.416 -16.357 1.00 95.69 100 LEU A CA 1
ATOM 804 C C . LEU A 1 100 ? 15.931 0.090 -16.21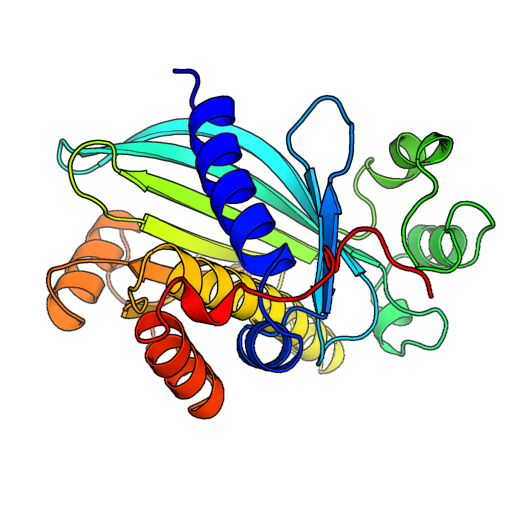7 1.00 95.69 100 LEU A C 1
ATOM 806 O O . LEU A 1 100 ? 16.540 -0.913 -15.849 1.00 95.69 100 LEU A O 1
ATOM 810 N N . ARG A 1 101 ? 14.643 0.051 -16.569 1.00 96.19 101 ARG A N 1
ATOM 811 C CA . ARG A 1 101 ? 13.824 -1.149 -16.424 1.00 96.19 101 ARG A CA 1
ATOM 812 C C . ARG A 1 101 ? 14.320 -2.319 -17.272 1.00 96.19 101 ARG A C 1
ATOM 814 O O . ARG A 1 101 ? 14.229 -3.460 -16.825 1.00 96.19 101 ARG A O 1
ATOM 821 N N . SER A 1 102 ? 14.846 -2.037 -18.463 1.00 95.31 102 SER A N 1
ATOM 822 C CA . SER A 1 102 ? 15.432 -3.030 -19.380 1.00 95.31 102 SER A CA 1
ATOM 823 C C . SER A 1 102 ? 16.873 -3.440 -19.050 1.00 95.31 102 SER A C 1
ATOM 825 O O . SER A 1 102 ? 17.436 -4.305 -19.718 1.00 95.31 102 SER A O 1
ATOM 827 N N . SER A 1 103 ? 17.489 -2.805 -18.053 1.00 95.94 103 SER A N 1
ATOM 828 C CA . SER A 1 103 ? 18.887 -3.035 -17.699 1.00 95.94 103 SER A CA 1
ATOM 829 C C . SER A 1 103 ? 19.079 -4.256 -16.793 1.00 95.94 103 SER A C 1
ATOM 831 O O . SER A 1 103 ? 18.134 -4.827 -16.255 1.00 95.94 103 SER A O 1
ATOM 833 N N . VAL A 1 104 ? 20.345 -4.603 -16.557 1.00 95.88 104 VAL A N 1
ATOM 834 C CA . VAL A 1 104 ? 20.761 -5.656 -15.615 1.00 95.88 104 VAL A CA 1
ATOM 835 C C . VAL A 1 104 ? 20.569 -5.281 -14.138 1.00 95.88 104 VAL A C 1
ATOM 837 O O . VAL A 1 104 ? 20.942 -6.056 -13.266 1.00 95.88 104 VAL A O 1
ATOM 840 N N . LEU A 1 105 ? 20.030 -4.092 -13.840 1.00 95.94 105 LEU A N 1
ATOM 841 C CA . LEU A 1 105 ? 19.812 -3.622 -12.467 1.00 95.94 105 LEU A CA 1
ATOM 842 C C . LEU A 1 105 ? 18.592 -4.270 -11.795 1.00 95.94 105 LEU A C 1
ATOM 844 O O . LEU A 1 105 ? 18.375 -4.035 -10.610 1.00 95.94 105 LEU A O 1
ATOM 848 N N . PHE A 1 106 ? 17.799 -5.051 -12.532 1.00 96.81 106 PHE A N 1
ATOM 849 C CA . PHE A 1 106 ? 16.622 -5.760 -12.033 1.00 96.81 106 PHE A CA 1
ATOM 850 C C . PHE A 1 106 ? 16.868 -7.272 -12.022 1.00 96.81 106 PHE A C 1
ATOM 852 O O . PHE A 1 106 ? 17.498 -7.813 -12.932 1.00 96.81 106 PHE A O 1
ATOM 859 N N . ASP A 1 107 ? 16.349 -7.952 -11.004 1.00 95.50 107 ASP A N 1
ATOM 860 C CA . ASP A 1 107 ? 16.384 -9.409 -10.890 1.00 95.50 107 ASP A CA 1
ATOM 861 C C . ASP A 1 107 ? 15.227 -10.092 -11.651 1.00 95.50 107 ASP A C 1
ATOM 863 O O . ASP A 1 107 ? 14.392 -9.454 -12.302 1.00 95.50 107 ASP A O 1
ATOM 867 N N . SER A 1 108 ? 15.170 -11.424 -11.571 1.00 94.75 108 SER A N 1
ATOM 868 C CA . SER A 1 108 ? 14.130 -12.238 -12.214 1.00 94.75 108 SER A CA 1
ATOM 869 C C . SER A 1 108 ? 12.726 -12.030 -11.639 1.00 94.75 108 SER A C 1
ATOM 871 O O . SER A 1 108 ? 11.750 -12.366 -12.307 1.00 94.75 108 SER A O 1
ATOM 873 N N . THR A 1 109 ? 12.598 -11.466 -10.436 1.00 95.25 109 THR A N 1
ATOM 874 C CA . THR A 1 109 ? 11.305 -11.142 -9.810 1.00 95.25 109 THR A CA 1
ATOM 875 C C . THR A 1 109 ? 10.764 -9.782 -10.259 1.00 95.25 109 THR A C 1
ATOM 877 O O . THR A 1 109 ? 9.629 -9.415 -9.938 1.00 95.25 109 THR A O 1
ATOM 880 N N . GLY A 1 110 ? 11.556 -9.045 -11.048 1.00 95.25 110 GLY A N 1
ATOM 881 C CA . GLY A 1 110 ? 11.204 -7.732 -11.568 1.00 95.25 110 GLY A CA 1
ATOM 882 C C . GLY A 1 110 ? 11.449 -6.597 -10.578 1.00 95.25 110 GLY A C 1
ATOM 883 O O . GLY A 1 110 ? 10.964 -5.492 -10.824 1.00 95.25 110 GLY A O 1
ATOM 884 N N . THR A 1 111 ? 12.196 -6.838 -9.496 1.00 97.06 111 THR A N 1
ATOM 885 C CA . THR A 1 111 ? 12.623 -5.803 -8.546 1.00 97.06 111 THR A CA 1
ATOM 886 C C . THR A 1 111 ? 14.084 -5.408 -8.749 1.00 97.06 111 THR A C 1
ATOM 888 O O . THR A 1 111 ? 14.862 -6.188 -9.298 1.00 97.06 111 THR A O 1
ATOM 891 N N . PRO A 1 112 ? 14.483 -4.196 -8.330 1.00 96.31 112 PRO A N 1
ATOM 892 C CA . PRO A 1 112 ? 15.884 -3.798 -8.307 1.00 96.31 112 PRO A CA 1
ATOM 893 C C . PRO A 1 112 ? 16.763 -4.762 -7.501 1.00 96.31 112 PRO A C 1
ATOM 895 O O . PRO A 1 112 ? 16.407 -5.127 -6.378 1.00 96.31 112 PRO A O 1
ATOM 898 N N . LEU A 1 113 ? 17.952 -5.075 -8.024 1.00 94.81 113 LEU A N 1
ATOM 899 C CA . LEU A 1 113 ? 19.022 -5.705 -7.253 1.00 94.81 113 LEU A CA 1
ATOM 900 C C . LEU A 1 113 ? 19.371 -4.824 -6.053 1.00 94.81 113 LEU A C 1
ATOM 902 O O . LEU A 1 113 ? 19.502 -3.603 -6.183 1.00 94.81 113 LEU A O 1
ATOM 906 N N . TYR A 1 114 ? 19.550 -5.447 -4.891 1.00 91.56 114 TYR A N 1
ATOM 907 C CA . TYR A 1 114 ? 19.766 -4.741 -3.631 1.00 91.56 114 TYR A CA 1
ATOM 908 C C . TYR A 1 114 ? 20.948 -3.762 -3.703 1.00 91.56 114 TYR A C 1
ATOM 910 O O . TYR A 1 114 ? 20.817 -2.598 -3.325 1.00 91.56 114 TYR A O 1
ATOM 918 N N . GLU A 1 115 ? 22.072 -4.188 -4.282 1.00 90.88 115 GLU A N 1
ATOM 919 C CA . GLU A 1 115 ? 23.292 -3.385 -4.422 1.00 90.88 115 GLU A CA 1
ATOM 920 C C . GLU A 1 115 ? 23.114 -2.175 -5.352 1.00 90.88 115 GLU A C 1
ATOM 922 O O . GLU A 1 115 ? 23.914 -1.243 -5.315 1.00 90.88 115 GLU A O 1
ATOM 927 N N . GLN A 1 116 ? 22.079 -2.191 -6.195 1.00 90.62 116 GLN A N 1
ATOM 928 C CA . GLN A 1 116 ? 21.799 -1.175 -7.212 1.00 90.62 116 GLN A CA 1
ATOM 929 C C . GLN A 1 116 ? 20.591 -0.300 -6.864 1.00 90.62 116 GLN A C 1
ATOM 931 O O . GLN A 1 116 ? 20.293 0.668 -7.566 1.00 90.62 116 GLN A O 1
ATOM 936 N N . LEU A 1 117 ? 19.891 -0.613 -5.773 1.00 91.06 117 LEU A N 1
ATOM 937 C CA . LEU A 1 117 ? 18.631 0.017 -5.401 1.00 91.06 117 LEU A CA 1
ATOM 938 C C . LEU A 1 117 ? 18.759 1.542 -5.216 1.00 91.06 117 LEU A C 1
ATOM 940 O O . LEU A 1 117 ? 17.835 2.288 -5.543 1.00 91.06 117 LEU A O 1
ATOM 944 N N . THR A 1 118 ? 19.911 2.034 -4.759 1.00 89.25 118 THR A N 1
ATOM 945 C CA . THR A 1 118 ? 20.180 3.475 -4.599 1.00 89.25 118 THR A CA 1
ATOM 946 C C . THR A 1 118 ? 20.141 4.248 -5.920 1.00 89.25 118 THR A C 1
ATOM 948 O O . THR A 1 118 ? 19.742 5.411 -5.920 1.00 89.25 118 THR A O 1
ATOM 951 N N . LEU A 1 119 ? 20.472 3.612 -7.050 1.00 87.12 119 LEU A N 1
ATOM 952 C CA . LEU A 1 119 ? 20.402 4.228 -8.382 1.00 87.12 119 LEU A CA 1
ATOM 953 C C . LEU A 1 119 ? 18.955 4.435 -8.849 1.00 87.12 119 LEU A C 1
ATOM 955 O O . LEU A 1 119 ? 18.679 5.344 -9.628 1.00 87.12 119 LEU A O 1
ATOM 959 N N . ILE A 1 120 ? 18.034 3.597 -8.367 1.00 87.75 120 ILE A N 1
ATOM 960 C CA . ILE A 1 120 ? 16.625 3.592 -8.777 1.00 87.75 120 ILE A CA 1
ATOM 961 C C . ILE A 1 120 ? 15.766 4.425 -7.812 1.00 87.75 120 ILE A C 1
ATOM 963 O O . ILE A 1 120 ? 14.840 5.110 -8.240 1.00 87.75 120 ILE A O 1
ATOM 967 N N . ARG A 1 121 ? 16.103 4.454 -6.515 1.00 83.00 121 ARG A N 1
ATOM 968 C CA . ARG A 1 121 ? 15.363 5.213 -5.485 1.00 83.00 121 ARG A CA 1
ATOM 969 C C . ARG A 1 121 ? 15.343 6.732 -5.706 1.00 83.00 121 ARG A C 1
ATOM 971 O O . ARG A 1 121 ? 14.474 7.394 -5.142 1.00 83.00 121 ARG A O 1
ATOM 978 N N . GLY A 1 122 ? 16.222 7.279 -6.548 1.00 78.75 122 GLY A N 1
ATOM 979 C CA . GLY A 1 122 ? 16.371 8.714 -6.843 1.00 78.75 122 GLY A CA 1
ATOM 980 C C . GLY A 1 122 ? 15.240 9.385 -7.641 1.00 78.75 122 GLY A C 1
ATOM 981 O O . GLY A 1 122 ? 15.525 10.267 -8.442 1.00 78.75 122 GLY A O 1
ATOM 982 N N . GLY A 1 123 ? 13.981 8.984 -7.439 1.00 84.25 123 GLY A N 1
ATOM 983 C CA . GLY A 1 123 ? 12.799 9.600 -8.065 1.00 84.25 123 GLY A CA 1
ATOM 984 C C . GLY A 1 123 ? 12.227 8.852 -9.271 1.00 84.25 123 GLY A C 1
ATOM 985 O O . GLY A 1 123 ? 11.325 9.365 -9.923 1.00 84.25 123 GLY A O 1
ATOM 986 N N . TYR A 1 124 ? 12.720 7.649 -9.565 1.00 93.44 124 TYR A N 1
ATOM 987 C CA . TYR A 1 124 ? 12.190 6.817 -10.643 1.00 93.44 124 TYR A CA 1
ATOM 988 C C . TYR A 1 124 ? 11.051 5.916 -10.169 1.00 93.44 124 TYR A C 1
ATOM 990 O O . TYR A 1 124 ? 11.016 5.477 -9.017 1.00 93.44 124 TYR A O 1
ATOM 998 N N . PHE A 1 125 ? 10.163 5.593 -11.101 1.00 94.56 125 PHE A N 1
ATOM 999 C CA . PHE A 1 125 ? 9.032 4.679 -10.994 1.00 94.56 125 PHE A CA 1
ATOM 1000 C C . PHE A 1 125 ? 7.961 5.070 -9.971 1.00 94.56 125 PHE A C 1
ATOM 1002 O O . PHE A 1 125 ? 7.110 4.246 -9.639 1.00 94.56 125 PHE A O 1
ATOM 1009 N N . GLU A 1 126 ? 7.990 6.300 -9.456 1.00 94.00 126 GLU A N 1
ATOM 1010 C CA . GLU A 1 126 ? 7.004 6.800 -8.498 1.00 94.00 126 GLU A CA 1
ATOM 1011 C C . GLU A 1 126 ? 5.627 6.950 -9.153 1.00 94.00 126 GLU A C 1
ATOM 1013 O O . GLU A 1 126 ? 5.487 7.582 -10.200 1.00 94.00 126 GLU A O 1
ATOM 1018 N N . CYS A 1 127 ? 4.601 6.376 -8.525 1.00 93.00 127 CYS A N 1
ATOM 1019 C CA . CYS A 1 127 ? 3.234 6.392 -9.050 1.00 93.00 127 CYS A CA 1
ATOM 1020 C C . CYS A 1 127 ? 2.196 6.939 -8.060 1.00 93.00 127 CYS A C 1
ATOM 1022 O O . CYS A 1 127 ? 1.112 7.349 -8.475 1.00 93.00 127 CYS A O 1
ATOM 1024 N N . ALA A 1 128 ? 2.498 6.952 -6.757 1.00 94.62 128 ALA A N 1
ATOM 1025 C CA . ALA A 1 128 ? 1.585 7.440 -5.727 1.00 94.62 128 ALA A CA 1
ATOM 1026 C C . ALA A 1 128 ? 2.291 7.674 -4.383 1.00 94.62 128 ALA A C 1
ATOM 1028 O O . ALA A 1 128 ? 3.435 7.269 -4.168 1.00 94.62 128 ALA A O 1
ATOM 1029 N N . HIS A 1 129 ? 1.555 8.260 -3.441 1.00 95.44 129 HIS A N 1
ATOM 1030 C CA . HIS A 1 129 ? 1.900 8.251 -2.026 1.00 95.44 129 HIS A CA 1
ATOM 1031 C C . HIS A 1 129 ? 0.805 7.584 -1.203 1.00 95.44 129 HIS A C 1
ATOM 1033 O O . HIS A 1 129 ? -0.384 7.734 -1.490 1.00 95.44 129 HIS A O 1
ATOM 1039 N N . LEU A 1 130 ? 1.223 6.891 -0.152 1.00 96.88 130 LEU A N 1
ATOM 1040 C CA . LEU A 1 130 ? 0.344 6.319 0.858 1.00 96.88 130 LEU A CA 1
ATOM 1041 C C . LEU A 1 130 ? 0.617 7.012 2.191 1.00 96.88 130 LEU A C 1
ATOM 1043 O O . LEU A 1 130 ? 1.773 7.142 2.579 1.00 96.88 130 LEU A O 1
ATOM 1047 N N . GLU A 1 131 ? -0.419 7.413 2.912 1.00 96.94 131 GLU A N 1
ATOM 1048 C CA . GLU A 1 131 ? -0.302 7.871 4.296 1.00 96.94 131 GLU A CA 1
ATOM 1049 C C . GLU A 1 131 ? -1.080 6.928 5.207 1.00 96.94 131 GLU A C 1
ATOM 1051 O O . GLU A 1 131 ? -2.185 6.485 4.878 1.00 96.94 131 GLU A O 1
ATOM 1056 N N . LEU A 1 132 ? -0.470 6.584 6.337 1.00 97.44 132 LEU A N 1
ATOM 1057 C CA . LEU A 1 132 ? -1.046 5.722 7.356 1.00 97.44 132 LEU A CA 1
ATOM 1058 C C . LEU A 1 132 ? -0.995 6.444 8.692 1.00 97.44 132 LEU A C 1
ATOM 1060 O O . LEU A 1 132 ? 0.068 6.921 9.086 1.00 97.44 132 LEU A O 1
ATOM 1064 N N . HIS A 1 133 ? -2.123 6.471 9.392 1.00 97.19 133 HIS A N 1
ATOM 1065 C CA . HIS A 1 133 ? -2.239 7.075 10.713 1.00 97.19 133 HIS A CA 1
ATOM 1066 C C . HIS A 1 133 ? -2.839 6.055 11.674 1.00 97.19 133 HIS A C 1
ATOM 1068 O O . HIS A 1 133 ? -3.975 5.618 11.487 1.00 97.19 133 HIS A O 1
ATOM 1074 N N . PHE A 1 134 ? -2.082 5.683 12.701 1.00 96.69 134 PHE A N 1
ATOM 1075 C CA . PHE A 1 134 ? -2.514 4.756 13.744 1.00 96.69 134 PHE A CA 1
ATOM 1076 C C . PHE A 1 134 ? -2.747 5.535 15.031 1.00 96.69 134 PHE A C 1
ATOM 1078 O O . PHE A 1 134 ? -1.809 6.102 15.594 1.00 96.69 134 PHE A O 1
ATOM 1085 N N . SER A 1 135 ? -3.993 5.580 15.493 1.00 95.62 135 SER A N 1
ATOM 1086 C CA . SER A 1 135 ? -4.330 6.240 16.751 1.00 95.62 135 SER A CA 1
ATOM 1087 C C . SER A 1 135 ? -3.699 5.508 17.938 1.00 95.62 135 SER A C 1
ATOM 1089 O O . SER A 1 135 ? -3.589 4.280 17.970 1.00 95.62 135 SER A O 1
ATOM 1091 N N . ARG A 1 136 ? -3.246 6.288 18.923 1.00 93.75 136 ARG A N 1
ATOM 1092 C CA . ARG A 1 136 ? -2.698 5.792 20.194 1.00 93.75 136 ARG A CA 1
ATOM 1093 C C . ARG A 1 136 ? -3.766 5.597 21.272 1.00 93.75 136 ARG A C 1
ATOM 1095 O O . ARG A 1 136 ? -3.457 5.019 22.311 1.00 93.75 136 ARG A O 1
ATOM 1102 N N . GLY A 1 137 ? -4.964 6.152 21.078 1.00 87.25 137 GLY A N 1
ATOM 1103 C CA . GLY A 1 137 ? -5.999 6.238 22.116 1.00 87.25 137 GLY A CA 1
ATOM 1104 C C . GLY A 1 137 ? -7.233 5.388 21.833 1.00 87.25 137 GLY A C 1
ATOM 1105 O O . GLY A 1 137 ? -7.771 4.753 22.736 1.00 87.25 137 GLY A O 1
ATOM 1106 N N . ASP A 1 138 ? -7.656 5.359 20.578 1.00 83.62 138 ASP A N 1
ATOM 1107 C CA . ASP A 1 138 ? -8.685 4.468 20.063 1.00 83.62 138 ASP A CA 1
ATOM 1108 C C . ASP A 1 138 ? -8.053 3.640 18.941 1.00 83.62 138 ASP A C 1
ATOM 1110 O O . ASP A 1 138 ? -7.093 4.066 18.321 1.00 83.62 138 ASP A O 1
ATOM 1114 N N . ASP A 1 139 ? -8.504 2.421 18.680 1.00 88.88 139 ASP A N 1
ATOM 1115 C CA . ASP A 1 139 ? -7.878 1.561 17.661 1.00 88.88 139 ASP A CA 1
ATOM 1116 C C . ASP A 1 139 ? -8.182 2.029 16.211 1.00 88.88 139 ASP A C 1
ATOM 1118 O O . ASP A 1 139 ? -8.390 1.205 15.313 1.00 88.88 139 ASP A O 1
ATOM 1122 N N . THR A 1 140 ? -8.309 3.338 15.989 1.00 94.38 140 THR A N 1
ATOM 1123 C CA . THR A 1 140 ? -8.597 3.947 14.694 1.00 94.38 140 THR A CA 1
ATOM 1124 C C . THR A 1 140 ? -7.369 3.877 13.804 1.00 94.38 140 THR A C 1
ATOM 1126 O O . THR A 1 140 ? -6.262 4.252 14.204 1.00 94.38 140 THR A O 1
ATOM 1129 N N . VAL A 1 141 ? -7.578 3.443 12.563 1.00 96.44 141 VAL A N 1
ATOM 1130 C CA . VAL A 1 141 ? -6.552 3.487 11.519 1.00 96.44 141 VAL A CA 1
ATOM 1131 C C . VAL A 1 141 ? -7.087 4.229 10.319 1.00 96.44 141 VAL A C 1
ATOM 1133 O O . VAL A 1 141 ? -8.140 3.872 9.801 1.00 96.44 141 VAL A O 1
ATOM 1136 N N . ILE A 1 142 ? -6.349 5.231 9.859 1.00 95.69 142 ILE A N 1
ATOM 1137 C CA . ILE A 1 142 ? -6.660 5.982 8.646 1.00 95.69 142 ILE A CA 1
ATOM 1138 C C . ILE A 1 142 ? -5.639 5.593 7.587 1.00 95.69 142 ILE A C 1
ATOM 1140 O O . ILE A 1 142 ? -4.435 5.609 7.846 1.00 95.69 142 ILE A O 1
ATOM 1144 N N . MET A 1 143 ? -6.121 5.262 6.394 1.00 96.62 143 MET A N 1
ATOM 1145 C CA . MET A 1 143 ? -5.288 5.015 5.226 1.00 96.62 143 MET A CA 1
ATOM 1146 C C . MET A 1 143 ? -5.690 5.976 4.114 1.00 96.62 143 MET A C 1
ATOM 1148 O O . MET A 1 143 ? -6.864 6.050 3.744 1.00 96.62 143 MET A O 1
ATOM 1152 N N . LEU A 1 144 ? -4.712 6.679 3.554 1.00 95.00 144 LEU A N 1
ATOM 1153 C CA . LEU A 1 144 ? -4.912 7.636 2.474 1.00 95.00 144 LEU A CA 1
ATOM 1154 C C . LEU A 1 144 ? -4.019 7.277 1.291 1.00 95.00 144 LEU A C 1
ATOM 1156 O O . LEU A 1 144 ? -2.812 7.136 1.454 1.00 95.00 144 LEU A O 1
ATOM 1160 N N . LEU A 1 145 ? -4.592 7.169 0.097 1.00 94.44 145 LEU A N 1
ATOM 1161 C CA . LEU A 1 145 ? -3.845 7.031 -1.151 1.00 94.44 145 LEU A CA 1
ATOM 1162 C C . LEU A 1 145 ? -3.968 8.326 -1.945 1.00 94.44 145 LEU A C 1
ATOM 1164 O O . LEU A 1 145 ? -5.072 8.702 -2.329 1.00 94.44 145 LEU A O 1
ATOM 1168 N N . SER A 1 146 ? -2.839 8.958 -2.239 1.00 91.88 146 SER A N 1
ATOM 1169 C CA . SER A 1 146 ? -2.757 10.088 -3.162 1.00 91.88 146 SER A CA 1
ATOM 1170 C C . SER A 1 146 ? -2.096 9.637 -4.456 1.00 91.88 146 SER A C 1
ATOM 1172 O O . SER A 1 146 ? -0.918 9.283 -4.450 1.00 91.88 146 SER A O 1
ATOM 1174 N N . THR A 1 147 ? -2.819 9.677 -5.571 1.00 88.81 147 THR A N 1
ATOM 1175 C CA . THR A 1 147 ? -2.225 9.486 -6.900 1.00 88.81 147 THR A CA 1
ATOM 1176 C C . THR A 1 147 ? -1.962 10.847 -7.531 1.00 88.81 147 THR A C 1
ATOM 1178 O O . THR A 1 147 ? -2.814 11.742 -7.541 1.00 88.81 147 THR A O 1
ATOM 1181 N N . SER A 1 148 ? -0.750 11.040 -8.039 1.00 71.88 148 SER A N 1
ATOM 1182 C CA . SER A 1 148 ? -0.401 12.213 -8.828 1.00 71.88 148 SER A CA 1
ATOM 1183 C C . SER A 1 148 ? -0.953 12.017 -10.244 1.00 71.88 148 SER A C 1
ATOM 1185 O O . SER A 1 148 ? -0.419 11.212 -10.994 1.00 71.88 148 SER A O 1
ATOM 1187 N N . ARG A 1 149 ? -1.992 12.799 -10.595 1.00 60.22 149 ARG A N 1
ATOM 1188 C CA . ARG A 1 149 ? -2.629 13.001 -11.921 1.00 60.22 149 ARG A CA 1
ATOM 1189 C C . ARG A 1 149 ? -4.033 12.413 -12.069 1.00 60.22 149 ARG A C 1
ATOM 1191 O O . ARG A 1 149 ? -4.259 11.221 -11.935 1.00 60.22 149 ARG A O 1
ATOM 1198 N N . GLY A 1 150 ? -4.941 13.290 -12.490 1.00 47.66 150 GLY A N 1
ATOM 1199 C CA . GLY A 1 150 ? -6.154 12.959 -13.224 1.00 47.66 150 GLY A CA 1
ATOM 1200 C C . GLY A 1 150 ? -6.047 13.462 -14.660 1.00 47.66 150 GLY A C 1
ATOM 1201 O O . GLY A 1 150 ? -6.684 14.466 -14.985 1.00 47.66 150 GLY A O 1
ATOM 1202 N N . SER A 1 151 ? -5.223 12.835 -15.512 1.00 47.75 151 SER A N 1
ATOM 1203 C CA . SER A 1 151 ? -5.370 13.073 -16.954 1.00 47.75 151 SER A CA 1
ATOM 1204 C C . SER A 1 151 ? -6.465 12.189 -17.543 1.00 47.75 151 SER A C 1
ATOM 1206 O O . SER A 1 151 ? -6.920 11.210 -16.957 1.00 47.75 151 SER A O 1
ATOM 1208 N N . THR A 1 152 ? -6.933 12.595 -18.714 1.00 55.38 152 THR A N 1
ATOM 1209 C CA . THR A 1 152 ? -7.991 11.933 -19.475 1.00 55.38 152 THR A CA 1
ATOM 1210 C C . THR A 1 152 ? -7.467 10.794 -20.351 1.00 55.38 152 THR A C 1
ATOM 1212 O O . THR A 1 152 ? -8.236 10.229 -21.130 1.00 55.38 152 THR A O 1
ATOM 1215 N N . LEU A 1 153 ? -6.171 10.467 -20.271 1.00 58.12 153 LEU A N 1
ATOM 1216 C CA . LEU A 1 153 ? -5.579 9.396 -21.063 1.00 58.12 153 LEU A CA 1
ATOM 1217 C C . LEU A 1 153 ? -5.946 8.020 -20.470 1.00 58.12 153 LEU A C 1
ATOM 1219 O O . LEU A 1 153 ? -5.794 7.818 -19.262 1.00 58.12 153 LEU A O 1
ATOM 1223 N N . PRO A 1 154 ? -6.390 7.055 -21.300 1.00 67.19 154 PRO A N 1
ATOM 1224 C CA . PRO A 1 154 ? -6.779 5.719 -20.837 1.00 67.19 154 PRO A CA 1
ATOM 1225 C C . PRO A 1 154 ? -5.691 5.005 -20.025 1.00 67.19 154 PRO A C 1
ATOM 1227 O O . PRO A 1 154 ? -5.985 4.373 -19.015 1.00 67.19 154 PRO A O 1
ATOM 1230 N N . ASP A 1 155 ? -4.429 5.153 -20.426 1.00 74.69 155 ASP A N 1
ATOM 1231 C CA . ASP A 1 155 ? -3.305 4.465 -19.789 1.00 74.69 155 ASP A CA 1
ATOM 1232 C C . ASP A 1 155 ? -3.011 5.002 -18.375 1.00 74.69 155 ASP A C 1
ATOM 1234 O O . ASP A 1 155 ? -2.682 4.231 -17.473 1.00 74.69 155 ASP A O 1
ATOM 1238 N N . GLU A 1 156 ? -3.206 6.304 -18.126 1.00 73.88 156 GLU A N 1
ATOM 1239 C CA . GLU A 1 156 ? -3.071 6.867 -16.773 1.00 73.88 156 GLU A CA 1
ATOM 1240 C C . GLU A 1 156 ? -4.180 6.373 -15.832 1.00 73.88 156 GLU A C 1
ATOM 1242 O O . GLU A 1 156 ? -3.937 6.171 -14.642 1.00 73.88 156 GLU A O 1
ATOM 1247 N N . THR A 1 157 ? -5.371 6.085 -16.372 1.00 81.88 157 THR A N 1
ATOM 1248 C CA . THR A 1 157 ? -6.460 5.466 -15.599 1.00 81.88 157 THR A CA 1
ATOM 1249 C C . THR A 1 157 ? -6.054 4.074 -15.114 1.00 81.88 157 THR A C 1
ATOM 1251 O O . THR A 1 157 ? -6.307 3.727 -13.963 1.00 81.88 157 THR A O 1
ATOM 1254 N N . LEU A 1 158 ? -5.360 3.290 -15.946 1.00 88.25 158 LEU A N 1
ATOM 1255 C CA . LEU A 1 158 ? -4.905 1.956 -15.553 1.00 88.25 158 LEU A CA 1
ATOM 1256 C C . LEU A 1 158 ? -3.824 2.004 -14.455 1.00 88.25 158 LEU A C 1
ATOM 1258 O O . LEU A 1 158 ? -3.842 1.178 -13.545 1.00 88.25 158 LEU A O 1
ATOM 1262 N N . MET A 1 159 ? -2.925 2.996 -14.475 1.00 90.38 159 MET A N 1
ATOM 1263 C CA . MET A 1 159 ? -1.972 3.209 -13.373 1.00 90.38 159 MET A CA 1
ATOM 1264 C C . MET A 1 159 ? -2.688 3.542 -12.053 1.00 90.38 159 MET A C 1
ATOM 1266 O O . MET A 1 159 ? -2.332 3.012 -10.996 1.00 90.38 159 MET A O 1
ATOM 1270 N N . GLU A 1 160 ? -3.722 4.390 -12.101 1.00 89.19 160 GLU A N 1
ATOM 1271 C CA . GLU A 1 160 ? -4.558 4.689 -10.933 1.00 89.19 160 GLU A CA 1
ATOM 1272 C C . GLU A 1 160 ? -5.254 3.419 -10.418 1.00 89.19 160 GLU A C 1
ATOM 1274 O O . GLU A 1 160 ? -5.297 3.187 -9.206 1.00 89.19 160 GLU A O 1
ATOM 1279 N N . GLU A 1 161 ? -5.758 2.564 -11.313 1.00 90.69 161 GLU A N 1
ATOM 1280 C CA . GLU A 1 161 ? -6.346 1.268 -10.955 1.00 90.69 161 GLU A CA 1
ATOM 1281 C C . GLU A 1 161 ? -5.334 0.344 -10.268 1.00 90.69 161 GLU A C 1
ATOM 1283 O O . GLU A 1 161 ? -5.673 -0.296 -9.273 1.00 90.69 161 GLU A O 1
ATOM 1288 N N . TYR A 1 162 ? -4.085 0.312 -10.735 1.00 94.25 162 TYR A N 1
ATOM 1289 C CA . TYR A 1 162 ? -3.010 -0.484 -10.137 1.00 94.25 162 TYR A CA 1
ATOM 1290 C C . TYR A 1 162 ? -2.647 0.013 -8.730 1.00 94.25 162 TYR A C 1
ATOM 1292 O O . TYR A 1 162 ? -2.581 -0.784 -7.790 1.00 94.25 162 TYR A O 1
ATOM 1300 N N . CYS A 1 163 ? -2.510 1.329 -8.542 1.00 94.44 163 CYS A N 1
ATOM 1301 C CA . CYS A 1 163 ? -2.297 1.925 -7.217 1.00 94.44 163 CYS A CA 1
ATOM 1302 C C . CYS A 1 163 ? -3.487 1.664 -6.280 1.00 94.44 163 CYS A C 1
ATOM 1304 O O . CYS A 1 163 ? -3.317 1.347 -5.102 1.00 94.44 163 CYS A O 1
ATOM 1306 N N . THR A 1 164 ? -4.705 1.747 -6.819 1.00 92.88 164 THR A N 1
ATOM 1307 C CA . THR A 1 164 ? -5.946 1.442 -6.099 1.00 92.88 164 THR A CA 1
ATOM 1308 C C . THR A 1 164 ? -5.992 -0.024 -5.666 1.00 92.88 164 THR A C 1
ATOM 1310 O O . THR A 1 164 ? -6.393 -0.316 -4.541 1.00 92.88 164 THR A O 1
ATOM 1313 N N . ALA A 1 165 ? -5.568 -0.954 -6.523 1.00 94.75 165 ALA A N 1
ATOM 1314 C CA . ALA A 1 165 ? -5.514 -2.377 -6.202 1.00 94.75 165 ALA A CA 1
ATOM 1315 C C . ALA A 1 165 ? -4.514 -2.669 -5.073 1.00 94.75 165 ALA A C 1
ATOM 1317 O O . ALA A 1 165 ? -4.838 -3.432 -4.160 1.00 94.75 165 ALA A O 1
ATOM 1318 N N . LEU A 1 166 ? -3.344 -2.017 -5.072 1.00 96.56 166 LEU A N 1
ATOM 1319 C CA . LEU A 1 166 ? -2.397 -2.100 -3.955 1.00 96.56 166 LEU A CA 1
ATOM 1320 C C . LEU A 1 166 ? -3.017 -1.568 -2.661 1.00 96.56 166 LEU A C 1
ATOM 1322 O O . LEU A 1 166 ? -2.972 -2.238 -1.632 1.00 96.56 166 LEU A O 1
ATOM 1326 N N . PHE A 1 167 ? -3.635 -0.389 -2.711 1.00 95.88 167 PHE A N 1
ATOM 1327 C CA . PHE A 1 167 ? -4.285 0.222 -1.553 1.00 95.88 167 PHE A CA 1
ATOM 1328 C C . PHE A 1 167 ? -5.380 -0.674 -0.959 1.00 95.88 167 PHE A C 1
ATOM 1330 O O . PHE A 1 167 ? -5.435 -0.888 0.253 1.00 95.88 167 PHE A O 1
ATOM 1337 N N . GLN A 1 168 ? -6.205 -1.276 -1.817 1.00 94.94 168 GLN A N 1
ATOM 1338 C CA . GLN A 1 168 ? -7.242 -2.222 -1.410 1.00 94.94 168 GLN A CA 1
ATOM 1339 C C . GLN A 1 168 ? -6.673 -3.542 -0.878 1.00 94.94 168 GLN A C 1
ATOM 1341 O O . GLN A 1 168 ? -7.255 -4.132 0.037 1.00 94.94 168 GLN A O 1
ATOM 1346 N N . THR A 1 169 ? -5.534 -3.986 -1.414 1.00 96.31 169 THR A N 1
ATOM 1347 C CA . THR A 1 169 ? -4.800 -5.155 -0.914 1.00 96.31 169 THR A CA 1
ATOM 1348 C C . THR A 1 169 ? -4.273 -4.896 0.492 1.00 96.31 169 THR A C 1
ATOM 1350 O O . THR A 1 169 ? -4.532 -5.689 1.391 1.00 96.31 169 THR A O 1
ATOM 1353 N N . LEU A 1 170 ? -3.627 -3.750 0.731 1.00 97.31 170 LEU A N 1
ATOM 1354 C CA . LEU A 1 170 ? -3.150 -3.362 2.062 1.00 97.31 170 LEU A CA 1
ATOM 1355 C C . LEU A 1 170 ? -4.300 -3.296 3.079 1.00 97.31 170 LEU A C 1
ATOM 1357 O O . LEU A 1 170 ? -4.168 -3.796 4.196 1.00 97.31 170 LEU A O 1
ATOM 1361 N N . ALA A 1 171 ? -5.454 -2.757 2.679 1.00 95.94 171 ALA A N 1
ATOM 1362 C CA . ALA A 1 171 ? -6.648 -2.749 3.517 1.00 95.94 171 ALA A CA 1
ATOM 1363 C C . ALA A 1 171 ? -7.186 -4.166 3.793 1.00 95.94 171 ALA A C 1
ATOM 1365 O O . ALA A 1 171 ? -7.601 -4.461 4.913 1.00 95.94 171 ALA A O 1
ATOM 1366 N N . GLY A 1 172 ? -7.146 -5.072 2.811 1.00 95.94 172 GLY A N 1
ATOM 1367 C CA . GLY A 1 172 ? -7.527 -6.476 2.990 1.00 95.94 172 GLY A CA 1
ATOM 1368 C C . GLY A 1 172 ? -6.582 -7.231 3.923 1.00 95.94 172 GLY A C 1
ATOM 1369 O O . GLY A 1 172 ? -7.037 -7.928 4.831 1.00 95.94 172 GLY A O 1
ATOM 1370 N N . MET A 1 173 ? -5.278 -7.019 3.763 1.00 96.38 173 MET A N 1
ATOM 1371 C CA . MET A 1 173 ? -4.247 -7.547 4.654 1.00 96.38 173 MET A CA 1
ATOM 1372 C C . MET A 1 173 ? -4.450 -7.065 6.093 1.00 96.38 173 MET A C 1
ATOM 1374 O O . MET A 1 173 ? -4.396 -7.871 7.026 1.00 96.38 173 MET A O 1
ATOM 1378 N N . TYR A 1 174 ? -4.743 -5.773 6.275 1.00 96.50 174 TYR A N 1
ATOM 1379 C CA . TYR A 1 174 ? -5.037 -5.216 7.592 1.00 96.50 174 TYR A CA 1
ATOM 1380 C C . TYR A 1 174 ? -6.369 -5.726 8.146 1.00 96.50 174 TYR A C 1
ATOM 1382 O O . TYR A 1 174 ? -6.466 -5.994 9.339 1.00 96.50 174 TYR A O 1
ATOM 1390 N N . SER A 1 175 ? -7.370 -5.953 7.292 1.00 95.75 175 SER A N 1
ATOM 1391 C CA . SER A 1 175 ? -8.653 -6.529 7.706 1.00 95.75 175 SER A CA 1
ATOM 1392 C C . SER A 1 175 ? -8.484 -7.929 8.287 1.00 95.75 175 SER A C 1
ATOM 1394 O O . SER A 1 175 ? -9.050 -8.249 9.335 1.00 95.75 175 SER A O 1
ATOM 1396 N N . LEU A 1 176 ? -7.655 -8.750 7.634 1.00 95.38 176 LEU A N 1
ATOM 1397 C CA . LEU A 1 176 ? -7.285 -10.076 8.114 1.00 95.38 176 LEU A CA 1
ATOM 1398 C C . LEU A 1 176 ? -6.539 -10.008 9.454 1.00 95.38 176 LEU A C 1
ATOM 1400 O O . LEU A 1 176 ? -6.831 -10.797 10.354 1.00 95.38 176 LEU A O 1
ATOM 1404 N N . TYR A 1 177 ? -5.584 -9.086 9.580 1.00 94.75 177 TYR A N 1
ATOM 1405 C CA . TYR A 1 177 ? -4.757 -8.920 10.775 1.00 94.75 177 TYR A CA 1
ATOM 1406 C C . TYR A 1 177 ? -5.561 -8.393 11.974 1.00 94.75 177 TYR A C 1
ATOM 1408 O O . TYR A 1 177 ? -5.557 -8.997 13.044 1.00 94.75 177 TYR A O 1
ATOM 1416 N N . ALA A 1 178 ? -6.295 -7.296 11.787 1.00 94.19 178 ALA A N 1
ATOM 1417 C CA . ALA A 1 178 ? -7.017 -6.592 12.843 1.00 94.19 178 ALA A CA 1
ATOM 1418 C C . ALA A 1 178 ? -8.420 -7.156 13.120 1.00 94.19 178 ALA A C 1
ATOM 1420 O O . ALA A 1 178 ? -9.076 -6.698 14.054 1.00 94.19 178 ALA A O 1
ATOM 1421 N N . LYS A 1 179 ? -8.895 -8.119 12.313 1.00 94.06 179 LYS A N 1
ATOM 1422 C CA . LYS A 1 179 ? -10.265 -8.671 12.366 1.00 94.06 179 LYS A CA 1
ATOM 1423 C C . LYS A 1 179 ? -11.337 -7.587 12.252 1.00 94.06 179 LYS A C 1
ATOM 1425 O O . LYS A 1 179 ? -12.330 -7.574 12.977 1.00 94.06 179 LYS A O 1
ATOM 1430 N N . ARG A 1 180 ? -11.110 -6.635 11.347 1.00 93.62 180 ARG A N 1
ATOM 1431 C CA . ARG A 1 180 ? -11.976 -5.468 11.128 1.00 93.62 180 ARG A CA 1
ATOM 1432 C C . ARG A 1 180 ? -12.120 -5.187 9.647 1.00 93.62 180 ARG A C 1
ATOM 1434 O O . ARG A 1 180 ? -11.271 -5.570 8.862 1.00 93.62 180 ARG A O 1
ATOM 1441 N N . VAL A 1 181 ? -13.195 -4.517 9.267 1.00 93.25 181 VAL A N 1
ATOM 1442 C CA . VAL A 1 181 ? -13.446 -4.111 7.881 1.00 93.25 181 VAL A CA 1
ATOM 1443 C C . VAL A 1 181 ? -13.295 -2.597 7.832 1.00 93.25 181 VAL A C 1
ATOM 1445 O O . VAL A 1 181 ? -13.806 -1.949 8.744 1.00 93.25 181 VAL A O 1
ATOM 1448 N N . PRO A 1 182 ? -12.617 -2.023 6.829 1.00 92.56 182 PRO A N 1
ATOM 1449 C CA . PRO A 1 182 ? -12.565 -0.579 6.711 1.00 92.56 182 PRO A CA 1
ATOM 1450 C C . PRO A 1 182 ? -13.938 -0.034 6.309 1.00 92.56 182 PRO A C 1
ATOM 1452 O O . PRO A 1 182 ? -14.625 -0.588 5.445 1.00 92.56 182 PRO A O 1
ATOM 1455 N N . GLU A 1 183 ? -14.315 1.099 6.878 1.00 88.56 183 GLU A N 1
ATOM 1456 C CA . GLU A 1 183 ? -15.322 1.975 6.318 1.00 88.56 183 GLU A CA 1
ATOM 1457 C C . GLU A 1 183 ? -14.725 2.758 5.140 1.00 88.56 183 GLU A C 1
ATOM 1459 O O . GLU A 1 183 ? -13.701 3.439 5.253 1.00 88.56 183 GLU A O 1
ATOM 1464 N N . SER A 1 184 ? -15.383 2.673 3.982 1.00 76.56 184 SER A N 1
ATOM 1465 C CA . SER A 1 184 ? -15.035 3.510 2.836 1.00 76.56 184 SER A CA 1
ATOM 1466 C C . SER A 1 184 ? -15.545 4.926 3.055 1.00 76.56 184 SER A C 1
ATOM 1468 O O . SER A 1 184 ? -16.753 5.138 3.212 1.00 76.56 184 SER A O 1
ATOM 1470 N N . CYS A 1 185 ? -14.629 5.893 3.064 1.00 68.12 185 CYS A N 1
ATOM 1471 C CA . CYS A 1 185 ? -14.956 7.281 3.375 1.00 68.12 185 CYS A CA 1
ATOM 1472 C C . CYS A 1 185 ? -14.956 8.201 2.161 1.00 68.12 185 CYS A C 1
ATOM 1474 O O . CYS A 1 185 ? -15.545 9.273 2.240 1.00 68.12 185 CYS A O 1
ATOM 1476 N N . GLY A 1 186 ? -14.400 7.766 1.028 1.00 72.50 186 GLY A N 1
ATOM 1477 C CA . GLY A 1 186 ? -14.636 8.399 -0.264 1.00 72.50 186 GLY A CA 1
ATOM 1478 C C . GLY A 1 186 ? -13.390 8.823 -1.032 1.00 72.50 186 GLY A C 1
ATOM 1479 O O . GLY A 1 186 ? -12.254 8.534 -0.652 1.00 72.50 186 GLY A O 1
ATOM 1480 N N . ARG A 1 187 ? -13.641 9.491 -2.159 1.00 74.44 187 ARG A N 1
ATOM 1481 C CA . ARG A 1 187 ? -12.664 10.189 -2.987 1.00 74.44 187 ARG A CA 1
ATOM 1482 C C . ARG A 1 187 ? -12.760 11.687 -2.734 1.00 74.44 187 ARG A C 1
ATOM 1484 O O . ARG A 1 187 ? -13.853 12.248 -2.677 1.00 74.44 187 ARG A O 1
ATOM 1491 N N . PHE A 1 188 ? -11.611 12.333 -2.620 1.00 73.56 188 PHE A N 1
ATOM 1492 C CA . PHE A 1 188 ? -11.499 13.782 -2.544 1.00 73.56 188 PHE A CA 1
ATOM 1493 C C . PHE A 1 188 ? -10.657 14.285 -3.715 1.00 73.56 188 PHE A C 1
ATOM 1495 O O . PHE A 1 188 ? -9.579 13.758 -3.998 1.00 73.56 188 PHE A O 1
ATOM 1502 N N . ARG A 1 189 ? -11.161 15.310 -4.404 1.00 69.50 189 ARG A N 1
ATOM 1503 C CA . ARG A 1 189 ? -10.411 16.079 -5.401 1.00 69.50 189 ARG A CA 1
ATOM 1504 C C . ARG A 1 189 ? -10.196 17.473 -4.824 1.00 69.50 189 ARG A C 1
ATOM 1506 O O . ARG A 1 189 ? -11.133 18.263 -4.753 1.00 69.50 189 ARG A O 1
ATOM 1513 N N . GLY A 1 190 ? -8.980 17.752 -4.359 1.00 59.81 190 GLY A N 1
ATOM 1514 C CA . GLY A 1 190 ? -8.643 19.053 -3.784 1.00 59.81 190 GLY A CA 1
ATOM 1515 C C . GLY A 1 190 ? -8.732 20.172 -4.822 1.00 59.81 190 GLY A C 1
ATOM 1516 O O . GLY A 1 190 ? -8.259 20.021 -5.944 1.00 59.81 190 GLY A O 1
ATOM 1517 N N . GLY A 1 191 ? -9.302 21.318 -4.440 1.00 49.41 191 GLY A N 1
ATOM 1518 C CA . GLY A 1 191 ? -9.663 22.428 -5.339 1.00 49.41 191 GLY A CA 1
ATOM 1519 C C . GLY A 1 191 ? -8.523 23.172 -6.054 1.00 49.41 191 GLY A C 1
ATOM 1520 O O . GLY A 1 191 ? -8.787 24.181 -6.697 1.00 49.41 191 GLY A O 1
ATOM 1521 N N . ALA A 1 192 ? -7.272 22.711 -5.973 1.00 48.44 192 ALA A N 1
ATOM 1522 C CA . ALA A 1 192 ? -6.136 23.328 -6.670 1.00 48.44 192 ALA A CA 1
ATOM 1523 C C . ALA A 1 192 ? -5.096 22.326 -7.211 1.00 48.44 192 ALA A C 1
ATOM 1525 O O . ALA A 1 192 ? -4.128 22.738 -7.847 1.00 48.44 192 ALA A O 1
ATOM 1526 N N . GLY A 1 193 ? -5.277 21.019 -6.989 1.00 53.94 193 GLY A N 1
ATOM 1527 C CA . GLY A 1 193 ? -4.322 19.991 -7.400 1.00 53.94 193 GLY A CA 1
ATOM 1528 C C . GLY A 1 193 ? -5.027 18.820 -8.068 1.00 53.94 193 GLY A C 1
ATOM 1529 O O . GLY A 1 193 ? -6.001 18.298 -7.539 1.00 53.94 193 GLY A O 1
ATOM 1530 N N . ASN A 1 194 ? -4.507 18.366 -9.210 1.00 58.06 194 ASN A N 1
ATOM 1531 C CA . ASN A 1 194 ? -4.995 17.192 -9.950 1.00 58.06 194 ASN A CA 1
ATOM 1532 C C . ASN A 1 194 ? -4.735 15.852 -9.222 1.00 58.06 194 ASN A C 1
ATOM 1534 O O . ASN A 1 194 ? -4.569 14.826 -9.880 1.00 58.06 194 ASN A O 1
ATOM 1538 N N . ALA A 1 195 ? -4.619 15.847 -7.893 1.00 67.06 195 ALA A N 1
ATOM 1539 C CA . ALA A 1 195 ? -4.389 14.641 -7.112 1.00 67.06 195 ALA A CA 1
ATOM 1540 C C . ALA A 1 195 ? -5.733 14.024 -6.716 1.00 67.06 195 ALA A C 1
ATOM 1542 O O . ALA A 1 195 ? -6.583 14.697 -6.125 1.00 67.06 195 ALA A O 1
ATOM 1543 N N . ALA A 1 196 ? -5.925 12.749 -7.049 1.00 78.06 196 ALA A N 1
ATOM 1544 C CA . ALA A 1 196 ? -7.042 11.981 -6.526 1.00 78.06 196 ALA A CA 1
ATOM 1545 C C . ALA A 1 196 ? -6.624 11.402 -5.172 1.00 78.06 196 ALA A C 1
ATOM 1547 O O . ALA A 1 196 ? -5.647 10.659 -5.080 1.00 78.06 196 ALA A O 1
ATOM 1548 N N . LEU A 1 197 ? -7.364 11.762 -4.126 1.00 85.94 197 LEU A N 1
ATOM 1549 C CA . LEU A 1 197 ? -7.189 11.210 -2.790 1.00 85.94 197 LEU A CA 1
ATOM 1550 C C . LEU A 1 197 ? -8.264 10.149 -2.553 1.00 85.94 197 LEU A C 1
ATOM 1552 O O . LEU A 1 197 ? -9.450 10.431 -2.719 1.00 85.94 197 LEU A O 1
ATOM 1556 N N . GLN A 1 198 ? -7.870 8.944 -2.157 1.00 90.44 198 GLN A N 1
ATOM 1557 C CA . GLN A 1 198 ? -8.774 7.891 -1.689 1.00 90.44 198 GLN A CA 1
ATOM 1558 C C . GLN A 1 198 ? -8.562 7.682 -0.194 1.00 90.44 198 GLN A C 1
ATOM 1560 O O . GLN A 1 198 ? -7.421 7.637 0.260 1.00 90.44 198 GLN A O 1
ATOM 1565 N N . ALA A 1 199 ? -9.651 7.530 0.556 1.00 91.44 199 ALA A N 1
ATOM 1566 C CA . ALA A 1 199 ? -9.610 7.400 2.005 1.00 91.44 199 ALA A CA 1
ATOM 1567 C C . ALA A 1 199 ? -10.362 6.158 2.497 1.00 91.44 199 ALA A C 1
ATOM 1569 O O . ALA A 1 199 ? -11.531 5.942 2.157 1.00 91.44 199 ALA A O 1
ATOM 1570 N N . LEU A 1 200 ? -9.692 5.384 3.348 1.00 92.69 200 LEU A N 1
ATOM 1571 C CA . LEU A 1 200 ? -10.266 4.302 4.141 1.00 92.69 200 LEU A CA 1
ATOM 1572 C C . LEU A 1 200 ? -10.004 4.580 5.617 1.00 92.69 200 LEU A C 1
ATOM 1574 O O . LEU A 1 200 ? -8.936 5.076 5.978 1.00 92.69 200 LEU A O 1
ATOM 1578 N N . VAL A 1 201 ? -10.955 4.218 6.468 1.00 93.88 201 VAL A N 1
ATOM 1579 C CA . VAL A 1 201 ? -10.764 4.249 7.917 1.00 93.88 201 VAL A CA 1
ATOM 1580 C C . VAL A 1 201 ? -11.220 2.928 8.515 1.00 93.88 201 VAL A C 1
ATOM 1582 O O . VAL A 1 201 ? -12.167 2.330 8.030 1.00 93.88 201 VAL A O 1
ATOM 1585 N N . PHE A 1 202 ? -10.538 2.454 9.547 1.00 93.81 202 PHE A N 1
ATOM 1586 C CA . PHE A 1 202 ? -11.005 1.368 10.398 1.00 93.81 202 PHE A CA 1
ATOM 1587 C C . PHE A 1 202 ? -11.505 2.002 11.691 1.00 93.81 202 PHE A C 1
ATOM 1589 O O . PHE A 1 202 ? -10.694 2.386 12.534 1.00 93.81 202 PHE A O 1
ATOM 1596 N N . PHE A 1 203 ? -12.821 2.150 11.833 1.00 86.88 203 PHE A N 1
ATOM 1597 C CA . PHE A 1 203 ? -13.445 2.930 12.897 1.00 86.88 203 PHE A CA 1
ATOM 1598 C C . PHE A 1 203 ? -14.588 2.164 13.574 1.00 86.88 203 PHE A C 1
ATOM 1600 O O . PHE A 1 203 ? -15.559 1.757 12.951 1.00 86.88 203 PHE A O 1
ATOM 1607 N N . GLY A 1 204 ? -14.552 2.029 14.902 1.00 81.94 204 GLY A N 1
ATOM 1608 C CA . GLY A 1 204 ? -15.556 1.245 15.644 1.00 81.94 204 GLY A CA 1
ATOM 1609 C C . GLY A 1 204 ? -16.988 1.814 15.656 1.00 81.94 204 GLY A C 1
ATOM 1610 O O . GLY A 1 204 ? -17.880 1.200 16.236 1.00 81.94 204 GLY A O 1
ATOM 1611 N N . GLY A 1 205 ? -17.231 2.991 15.069 1.00 79.12 205 GLY A N 1
ATOM 1612 C CA . GLY A 1 205 ? -18.521 3.688 15.124 1.00 79.12 205 GLY A CA 1
ATOM 1613 C C . GLY A 1 205 ? -19.439 3.512 13.909 1.00 79.12 205 GLY A C 1
ATOM 1614 O O . GLY A 1 205 ? -20.532 4.084 13.918 1.00 79.12 205 GLY A O 1
ATOM 1615 N N . GLY A 1 206 ? -19.030 2.744 12.894 1.00 82.12 206 GLY A N 1
ATOM 1616 C CA . GLY A 1 206 ? -19.810 2.486 11.679 1.00 82.12 206 GLY A CA 1
ATOM 1617 C C . GLY A 1 206 ? -19.724 3.586 10.609 1.00 82.12 206 GLY A C 1
ATOM 1618 O O . GLY A 1 206 ? -19.191 4.672 10.837 1.00 82.12 206 GLY A O 1
ATOM 1619 N N . GLN A 1 207 ? -20.279 3.300 9.424 1.00 81.69 207 GLN A N 1
ATOM 1620 C CA . GLN A 1 207 ? -20.031 4.048 8.180 1.00 81.69 207 GLN A CA 1
ATOM 1621 C C . GLN A 1 207 ? -20.422 5.535 8.221 1.00 81.69 207 GLN A C 1
ATOM 1623 O O . GLN A 1 207 ? -19.686 6.377 7.711 1.00 81.69 207 GLN A O 1
ATOM 1628 N N . GLU A 1 208 ? -21.557 5.883 8.832 1.00 81.94 208 GLU A N 1
ATOM 1629 C CA . GLU A 1 208 ? -22.001 7.283 8.919 1.00 81.94 208 GLU A CA 1
ATOM 1630 C C . GLU A 1 208 ? -21.044 8.124 9.776 1.00 81.94 208 GLU A C 1
ATOM 1632 O O . GLU A 1 208 ? -20.621 9.209 9.367 1.00 81.94 208 GLU A O 1
ATOM 1637 N N . LYS A 1 209 ? -20.638 7.593 10.937 1.00 86.00 209 LYS A N 1
ATOM 1638 C CA . LYS A 1 209 ? -19.683 8.266 11.825 1.00 86.00 209 LYS A CA 1
ATOM 1639 C C . LYS A 1 209 ? -18.293 8.336 11.203 1.00 86.00 209 LYS A C 1
ATOM 1641 O O . LYS A 1 209 ? -17.663 9.383 11.287 1.00 86.00 209 LYS A O 1
ATOM 1646 N N . ALA A 1 210 ? -17.860 7.275 10.525 1.00 86.56 210 ALA A N 1
ATOM 1647 C CA . ALA A 1 210 ? -16.608 7.247 9.775 1.00 86.56 210 ALA A CA 1
ATOM 1648 C C . ALA A 1 210 ? -16.556 8.342 8.692 1.00 86.56 210 ALA A C 1
ATOM 1650 O O . ALA A 1 210 ? -15.564 9.056 8.576 1.00 86.56 210 ALA A O 1
ATOM 1651 N N . GLY A 1 211 ? -17.644 8.545 7.939 1.00 85.25 211 GLY A N 1
ATOM 1652 C CA . GLY A 1 211 ? -17.731 9.618 6.941 1.00 85.25 211 GLY A CA 1
ATOM 1653 C C . GLY A 1 211 ? -17.757 11.029 7.546 1.00 85.25 211 GLY A C 1
ATOM 1654 O O . GLY A 1 211 ? -17.214 11.964 6.958 1.00 85.25 211 GLY A O 1
ATOM 1655 N N . GLY A 1 212 ? -18.378 11.210 8.716 1.00 86.12 212 GLY A N 1
ATOM 1656 C CA . GLY A 1 212 ? -18.298 12.462 9.480 1.00 86.12 212 GLY A CA 1
ATOM 1657 C C . GLY A 1 212 ? -16.876 12.751 9.961 1.00 86.12 212 GLY A C 1
ATOM 1658 O O . GLY A 1 212 ? -16.348 13.829 9.697 1.00 86.12 212 GLY A O 1
ATOM 1659 N N . PHE A 1 213 ? -16.244 11.751 10.576 1.00 88.88 213 PHE A N 1
ATOM 1660 C CA . PHE A 1 213 ? -14.863 11.803 11.042 1.00 88.88 213 PHE A CA 1
ATOM 1661 C C . PHE A 1 213 ? -13.890 12.137 9.907 1.00 88.88 213 PHE A C 1
ATOM 1663 O O . PHE A 1 213 ? -13.129 13.088 10.019 1.00 88.88 213 PHE A O 1
ATOM 1670 N N . MET A 1 214 ? -13.954 11.434 8.771 1.00 89.81 214 MET A N 1
ATOM 1671 C CA . MET A 1 214 ? -13.020 11.677 7.666 1.00 89.81 214 MET A CA 1
ATOM 1672 C C . MET A 1 214 ? -13.195 13.045 7.005 1.00 89.81 214 MET A C 1
ATOM 1674 O O . MET A 1 214 ? -12.214 13.618 6.539 1.00 89.81 214 MET A O 1
ATOM 1678 N N . ARG A 1 215 ? -14.412 13.601 6.983 1.00 87.88 215 ARG A N 1
ATOM 1679 C CA . ARG A 1 215 ? -14.629 14.985 6.532 1.00 87.88 215 ARG A CA 1
ATOM 1680 C C . ARG A 1 215 ? -13.960 15.994 7.460 1.00 87.88 215 ARG A C 1
ATOM 1682 O O . ARG A 1 215 ? -13.287 16.896 6.969 1.00 87.88 215 ARG A O 1
ATOM 1689 N N . ALA A 1 216 ? -14.099 15.811 8.774 1.00 88.00 216 ALA A N 1
ATOM 1690 C CA . ALA A 1 216 ? -13.413 16.637 9.765 1.00 88.00 216 ALA A CA 1
ATOM 1691 C C . ALA A 1 216 ? -11.885 16.487 9.660 1.00 88.00 216 ALA A C 1
ATOM 1693 O O . ALA A 1 216 ? -11.176 17.489 9.581 1.00 88.00 216 ALA A O 1
ATOM 1694 N N . TYR A 1 217 ? -11.395 15.248 9.548 1.00 88.31 217 TYR A N 1
ATOM 1695 C CA . TYR A 1 217 ? -9.975 14.920 9.423 1.00 88.31 217 TYR A CA 1
ATOM 1696 C C . TYR A 1 217 ? -9.324 15.555 8.193 1.00 88.31 217 TYR A C 1
ATOM 1698 O O . TYR A 1 217 ? -8.271 16.179 8.292 1.00 88.31 217 TYR A O 1
ATOM 1706 N N . LEU A 1 218 ? -9.966 15.430 7.030 1.00 87.31 218 LEU A N 1
ATOM 1707 C CA . LEU A 1 218 ? -9.449 15.956 5.766 1.00 87.31 218 LEU A CA 1
ATOM 1708 C C . LEU A 1 218 ? -9.745 17.450 5.563 1.00 87.31 218 LEU A C 1
ATOM 1710 O O . LEU A 1 218 ? -9.303 18.018 4.565 1.00 87.31 218 LEU A O 1
ATOM 1714 N N . GLY A 1 219 ? -10.519 18.082 6.454 1.00 84.38 219 GLY A N 1
ATOM 1715 C CA . GLY A 1 219 ? -11.030 19.439 6.244 1.00 84.38 219 GLY A CA 1
ATOM 1716 C C . GLY A 1 219 ? -11.875 19.562 4.969 1.00 84.38 219 GLY A C 1
ATOM 1717 O O . GLY A 1 219 ? -11.883 20.610 4.326 1.00 84.38 219 GLY A O 1
ATOM 1718 N N . ALA A 1 220 ? -12.542 18.478 4.566 1.00 80.31 220 ALA A N 1
ATOM 1719 C CA . ALA A 1 220 ? -13.286 18.385 3.318 1.00 80.31 220 ALA A CA 1
ATOM 1720 C C . ALA A 1 220 ? -14.790 18.496 3.584 1.00 80.31 220 ALA A C 1
ATOM 1722 O O . ALA A 1 220 ? -15.364 17.686 4.312 1.00 80.31 220 ALA A O 1
ATOM 1723 N N . GLU A 1 221 ? -15.456 19.459 2.943 1.00 70.75 221 GLU A N 1
ATOM 1724 C CA . GLU A 1 221 ? -16.916 19.608 3.053 1.00 70.75 221 GLU A CA 1
ATOM 1725 C C . GLU A 1 221 ? -17.657 18.390 2.470 1.00 70.75 221 GLU A C 1
ATOM 1727 O O . GLU A 1 221 ? -18.675 17.944 3.011 1.00 70.75 221 GLU A O 1
ATOM 1732 N N . CYS A 1 222 ? -17.095 17.804 1.406 1.00 63.75 222 CYS A N 1
ATOM 1733 C CA . CYS A 1 222 ? -17.649 16.662 0.688 1.00 63.75 222 CYS A CA 1
ATOM 1734 C C . CYS A 1 222 ? -16.573 15.610 0.396 1.00 63.75 222 CYS A C 1
ATOM 1736 O O . CYS A 1 222 ? -15.486 15.930 -0.083 1.00 63.75 222 CYS A O 1
ATOM 1738 N N . LEU A 1 223 ? -16.925 14.342 0.617 1.00 74.56 223 LEU A N 1
ATOM 1739 C CA . LEU A 1 223 ? -16.201 13.182 0.104 1.00 74.56 223 LEU A CA 1
ATOM 1740 C C . LEU A 1 223 ? -17.121 12.479 -0.891 1.00 74.56 223 LEU A C 1
ATOM 1742 O O . LEU A 1 223 ? -18.251 12.120 -0.551 1.00 74.56 223 LEU A O 1
ATOM 1746 N N . GLU A 1 224 ? -16.671 12.317 -2.132 1.00 75.75 224 GLU A N 1
ATOM 1747 C CA . GLU A 1 224 ? -17.428 11.561 -3.124 1.00 75.75 224 GLU A CA 1
ATOM 1748 C C . GLU A 1 224 ? -17.444 10.086 -2.713 1.00 75.75 224 GLU A C 1
ATOM 1750 O O . GLU A 1 224 ? -16.392 9.552 -2.359 1.00 75.75 224 GLU A O 1
ATOM 1755 N N . PRO A 1 225 ? -18.584 9.378 -2.767 1.00 69.19 225 PRO A N 1
ATOM 1756 C CA . PRO A 1 225 ? -18.609 7.959 -2.447 1.00 69.19 225 PRO A CA 1
ATOM 1757 C C . PRO A 1 225 ? -17.632 7.188 -3.337 1.00 69.19 225 PRO A C 1
ATOM 1759 O O . PRO A 1 225 ? -17.802 7.117 -4.556 1.00 69.19 225 PRO A O 1
ATOM 1762 N N . PHE A 1 226 ? -16.618 6.577 -2.732 1.00 71.62 226 PHE A N 1
ATOM 1763 C CA . PHE A 1 226 ? -15.713 5.701 -3.454 1.00 71.62 226 PHE A CA 1
ATOM 1764 C C . PHE A 1 226 ? -16.310 4.300 -3.466 1.00 71.62 226 PHE A C 1
ATOM 1766 O O . PHE A 1 226 ? -16.332 3.606 -2.454 1.00 71.62 226 PHE A O 1
ATOM 1773 N N . ARG A 1 227 ? -16.850 3.892 -4.616 1.00 66.62 227 ARG A N 1
ATOM 1774 C CA . ARG A 1 227 ? -17.369 2.534 -4.773 1.00 66.62 227 ARG A CA 1
ATOM 1775 C C . ARG A 1 227 ? -16.228 1.598 -5.123 1.00 66.62 227 ARG A C 1
ATOM 1777 O O . ARG A 1 227 ? -15.725 1.608 -6.245 1.00 66.62 227 ARG A O 1
ATOM 1784 N N . HIS A 1 228 ? -15.852 0.769 -4.163 1.00 75.69 228 HIS A N 1
ATOM 1785 C CA . HIS A 1 228 ? -14.990 -0.370 -4.424 1.00 75.69 228 HIS A CA 1
ATOM 1786 C C . HIS A 1 228 ? -15.709 -1.367 -5.338 1.00 75.69 228 HIS A C 1
ATOM 1788 O O . HIS A 1 228 ? -16.940 -1.388 -5.438 1.00 75.69 228 HIS A O 1
ATOM 1794 N N . ARG A 1 229 ? -14.946 -2.248 -5.992 1.00 75.25 229 ARG A N 1
ATOM 1795 C CA . ARG A 1 229 ? -15.557 -3.412 -6.641 1.00 75.25 229 ARG A CA 1
ATOM 1796 C C . ARG A 1 229 ? -16.245 -4.236 -5.537 1.00 75.25 229 ARG A C 1
ATOM 1798 O O . ARG A 1 229 ? -15.566 -4.573 -4.570 1.00 75.25 229 ARG A O 1
ATOM 1805 N N . PRO A 1 230 ? -17.534 -4.613 -5.652 1.00 76.31 230 PRO A N 1
ATOM 1806 C CA . PRO A 1 230 ? -18.244 -5.337 -4.588 1.00 76.31 230 PRO A CA 1
ATOM 1807 C C . PRO A 1 230 ? -17.536 -6.615 -4.114 1.00 76.31 230 PRO A C 1
ATOM 1809 O O . PRO A 1 230 ? -17.618 -6.987 -2.945 1.00 76.31 230 PRO A O 1
ATOM 1812 N N . ALA A 1 231 ? -16.793 -7.268 -5.013 1.00 84.12 231 ALA A N 1
ATOM 1813 C CA . ALA A 1 231 ? -15.964 -8.423 -4.685 1.00 84.12 231 ALA A CA 1
ATOM 1814 C C . ALA A 1 231 ? -14.864 -8.102 -3.654 1.00 84.12 231 ALA A C 1
ATOM 1816 O O . ALA A 1 231 ? -14.595 -8.927 -2.787 1.00 84.12 231 ALA A O 1
ATOM 1817 N N . VAL A 1 232 ? -14.270 -6.906 -3.709 1.00 87.12 232 VAL A N 1
ATOM 1818 C CA . VAL A 1 232 ? -13.204 -6.460 -2.799 1.00 87.12 232 VAL A CA 1
ATOM 1819 C C . VAL A 1 232 ? -13.751 -6.231 -1.391 1.00 87.12 232 VAL A C 1
ATOM 1821 O O . VAL A 1 232 ? -13.225 -6.793 -0.436 1.00 87.12 232 VAL A O 1
ATOM 1824 N N . GLU A 1 233 ? -14.865 -5.509 -1.245 1.00 86.94 233 GLU A N 1
ATOM 1825 C CA . GLU A 1 233 ? -15.518 -5.341 0.066 1.00 86.94 233 GLU A CA 1
ATOM 1826 C C . GLU A 1 233 ? -15.982 -6.684 0.645 1.00 86.94 233 GLU A C 1
ATOM 1828 O O . GLU A 1 233 ? -15.844 -6.949 1.842 1.00 86.94 233 GLU A O 1
ATOM 1833 N N . GLY A 1 234 ? -16.503 -7.564 -0.217 1.00 90.38 234 GLY A N 1
ATOM 1834 C CA . GLY A 1 234 ? -16.844 -8.934 0.151 1.00 90.38 234 GLY A CA 1
ATOM 1835 C C . GLY A 1 234 ? -15.631 -9.743 0.620 1.00 90.38 234 GLY A C 1
ATOM 1836 O O . GLY A 1 234 ? -15.763 -10.566 1.526 1.00 90.38 234 GLY A O 1
ATOM 1837 N N . ASN A 1 235 ? -14.446 -9.512 0.049 1.00 94.12 235 ASN A N 1
ATOM 1838 C CA . ASN A 1 235 ? -13.199 -10.116 0.518 1.00 94.12 235 ASN A CA 1
ATOM 1839 C C . ASN A 1 235 ? -12.804 -9.571 1.889 1.00 94.12 235 ASN A C 1
ATOM 1841 O O . ASN A 1 235 ? -12.553 -10.372 2.780 1.00 94.12 235 ASN A O 1
ATOM 1845 N N . TRP A 1 236 ? -12.822 -8.254 2.105 1.00 94.81 236 TRP A N 1
ATOM 1846 C CA . TRP A 1 236 ? -12.470 -7.663 3.404 1.00 94.81 236 TRP A CA 1
ATOM 1847 C C . TRP A 1 236 ? -13.327 -8.202 4.547 1.00 94.81 236 TRP A C 1
ATOM 1849 O O . TRP A 1 236 ? -12.796 -8.603 5.580 1.00 94.81 236 TRP A O 1
ATOM 1859 N N . ARG A 1 237 ? -14.647 -8.300 4.340 1.00 94.69 237 ARG A N 1
ATOM 1860 C CA . ARG A 1 237 ? -15.565 -8.894 5.326 1.00 94.69 237 ARG A CA 1
ATOM 1861 C C . ARG A 1 237 ? -15.229 -10.348 5.625 1.00 94.69 237 ARG A C 1
ATOM 1863 O O . ARG A 1 237 ? -15.231 -10.741 6.783 1.00 94.69 237 ARG A O 1
ATOM 1870 N N . ARG A 1 238 ? -14.930 -11.145 4.597 1.00 95.44 238 ARG A N 1
ATOM 1871 C CA . ARG A 1 238 ? -14.540 -12.549 4.780 1.00 95.44 238 ARG A CA 1
ATOM 1872 C C . ARG A 1 238 ? -13.214 -12.668 5.524 1.00 95.44 238 ARG A C 1
ATOM 1874 O O . ARG A 1 238 ? -13.144 -13.425 6.482 1.00 95.44 238 ARG A O 1
ATOM 1881 N N . LEU A 1 239 ? -12.210 -11.884 5.138 1.00 95.50 239 LEU A N 1
ATOM 1882 C CA . LEU A 1 239 ? -10.894 -11.843 5.778 1.00 95.50 239 LEU A CA 1
ATOM 1883 C C . LEU A 1 239 ? -10.988 -11.463 7.260 1.00 95.50 239 LEU A C 1
ATOM 1885 O O . LEU A 1 239 ? -10.356 -12.108 8.093 1.00 95.50 239 LEU A O 1
ATOM 1889 N N . ALA A 1 240 ? -11.822 -10.477 7.598 1.00 94.88 240 ALA A N 1
ATOM 1890 C CA . ALA A 1 240 ? -12.041 -10.044 8.976 1.00 94.88 240 ALA A CA 1
ATOM 1891 C C . ALA A 1 240 ? -12.665 -11.131 9.873 1.00 94.88 240 ALA A C 1
ATOM 1893 O O . ALA A 1 240 ? -12.499 -11.078 11.089 1.00 94.88 240 ALA A O 1
ATOM 1894 N N . LEU A 1 241 ? -13.359 -12.116 9.288 1.00 94.69 241 LEU A N 1
ATOM 1895 C CA . LEU A 1 241 ? -13.995 -13.227 10.006 1.00 94.69 241 LEU A CA 1
ATOM 1896 C C . LEU A 1 241 ? -13.095 -14.462 10.161 1.00 94.69 241 LEU A C 1
ATOM 1898 O O . LEU A 1 241 ? -13.451 -15.375 10.904 1.00 94.69 241 LEU A O 1
ATOM 1902 N N . LEU A 1 242 ? -11.959 -14.533 9.459 1.00 92.50 242 LEU A N 1
ATOM 1903 C CA . LEU A 1 242 ? -11.056 -15.684 9.555 1.00 92.50 242 LEU A CA 1
ATOM 1904 C C . LEU A 1 242 ? -10.350 -15.699 10.914 1.00 92.50 242 LEU A C 1
ATOM 1906 O O . LEU A 1 242 ? -9.908 -14.654 11.379 1.00 92.50 242 LEU A O 1
ATOM 1910 N N . GLY A 1 243 ? -10.213 -16.865 11.544 1.00 80.31 243 GLY A N 1
ATOM 1911 C CA . GLY A 1 243 ? -9.468 -17.043 12.796 1.00 80.31 243 GLY A CA 1
ATOM 1912 C C . GLY A 1 243 ? -7.955 -17.218 12.587 1.00 80.31 243 GLY A C 1
ATOM 1913 O O . GLY A 1 243 ? -7.498 -17.313 11.445 1.00 80.31 243 GLY A O 1
ATOM 1914 N N . PRO A 1 244 ? -7.153 -17.251 13.667 1.00 72.06 244 PRO A N 1
ATOM 1915 C CA . PRO A 1 244 ? -5.729 -17.589 13.606 1.00 72.06 244 PRO A CA 1
ATOM 1916 C C . PRO A 1 244 ? -5.453 -19.002 13.072 1.00 72.06 244 PRO A C 1
ATOM 1918 O O . PRO A 1 244 ? -4.394 -19.210 12.493 1.00 72.06 244 PRO A O 1
ATOM 1921 N N . GLU A 1 245 ? -6.392 -19.952 13.191 1.00 70.56 245 GLU A N 1
ATOM 1922 C CA . GLU A 1 245 ? -6.215 -21.325 12.672 1.00 70.56 245 GLU A CA 1
ATOM 1923 C C . GLU A 1 245 ? -6.078 -21.363 11.141 1.00 70.56 245 GLU A C 1
ATOM 1925 O O . GLU A 1 245 ? -5.592 -22.323 10.554 1.00 70.56 245 GLU A O 1
ATOM 1930 N N . ALA A 1 246 ? -6.477 -20.285 10.468 1.00 69.44 246 ALA A N 1
ATOM 1931 C CA . ALA A 1 246 ? -6.339 -20.130 9.027 1.00 69.44 246 ALA A CA 1
ATOM 1932 C C . ALA A 1 246 ? -4.874 -19.877 8.580 1.00 69.44 246 ALA A C 1
ATOM 1934 O O . ALA A 1 246 ? -4.595 -19.765 7.384 1.00 69.44 246 ALA A O 1
ATOM 1935 N N . MET A 1 247 ? -3.942 -19.776 9.537 1.00 67.81 247 MET A N 1
ATOM 1936 C CA . MET A 1 247 ? -2.536 -19.395 9.343 1.00 67.81 247 MET A CA 1
ATOM 1937 C C . MET A 1 247 ? -1.560 -20.580 9.435 1.00 67.81 247 MET A C 1
ATOM 1939 O O . MET A 1 247 ? -0.350 -20.377 9.370 1.00 67.81 247 MET A O 1
ATOM 1943 N N . ASP A 1 248 ? -2.067 -21.812 9.533 1.00 63.94 248 ASP A N 1
ATOM 1944 C CA . ASP A 1 248 ? -1.280 -23.051 9.654 1.00 63.94 248 A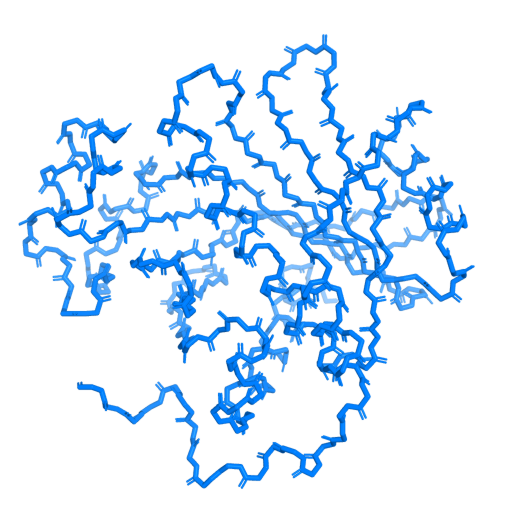SP A CA 1
ATOM 1945 C C . ASP A 1 248 ? -0.676 -23.523 8.313 1.00 63.94 248 ASP A C 1
ATOM 1947 O O . ASP A 1 248 ? -0.576 -24.722 8.034 1.00 63.94 248 ASP A O 1
ATOM 1951 N N . SER A 1 249 ? -0.278 -22.598 7.432 1.00 65.12 249 SER A N 1
ATOM 1952 C CA . SER A 1 249 ? 0.421 -23.002 6.212 1.00 65.12 249 SER A CA 1
ATOM 1953 C C . SER A 1 249 ? 1.816 -23.531 6.562 1.00 65.12 249 SER A C 1
ATOM 1955 O O . SER A 1 249 ? 2.554 -22.946 7.354 1.00 65.12 249 SER A O 1
ATOM 1957 N N . SER A 1 250 ? 2.197 -24.663 5.966 1.00 56.59 250 SER A N 1
ATOM 1958 C CA . SER A 1 250 ? 3.435 -25.389 6.283 1.00 56.59 250 SER A CA 1
ATOM 1959 C C . SER A 1 250 ? 4.730 -24.685 5.835 1.00 56.59 250 SER A C 1
ATOM 1961 O O . SER A 1 250 ? 5.789 -25.310 5.827 1.00 56.59 250 SER A O 1
ATOM 1963 N N . GLY A 1 251 ? 4.675 -23.412 5.431 1.00 57.00 251 GLY A N 1
ATOM 1964 C CA . GLY A 1 251 ? 5.836 -22.637 4.999 1.00 57.00 251 GLY A CA 1
ATOM 1965 C C . GLY A 1 251 ? 5.527 -21.148 4.833 1.00 57.00 251 GLY A C 1
ATOM 1966 O O . GLY A 1 251 ? 4.448 -20.776 4.379 1.00 57.00 251 GLY A O 1
ATOM 1967 N N . CYS A 1 252 ? 6.491 -20.287 5.177 1.00 58.12 252 CYS A N 1
ATOM 1968 C CA . CYS A 1 252 ? 6.384 -18.846 4.939 1.00 58.12 252 CYS A CA 1
ATOM 1969 C C . CYS A 1 252 ? 6.382 -18.590 3.425 1.00 58.12 252 CYS A C 1
ATOM 1971 O O . CYS A 1 252 ? 7.329 -18.952 2.723 1.00 58.12 252 CYS A O 1
ATOM 1973 N N . GLY A 1 253 ? 5.328 -17.941 2.915 1.00 55.28 253 GLY A N 1
ATOM 1974 C CA . GLY A 1 253 ? 5.212 -17.566 1.496 1.00 55.28 253 GLY A CA 1
ATOM 1975 C C . GLY A 1 253 ? 6.282 -16.572 1.022 1.00 55.28 253 GLY A C 1
ATOM 1976 O O . GLY A 1 253 ? 6.328 -16.233 -0.152 1.00 55.28 253 GLY A O 1
ATOM 1977 N N . CYS A 1 254 ? 7.130 -16.119 1.943 1.00 55.84 254 CYS A N 1
ATOM 1978 C CA . CYS A 1 254 ? 8.237 -15.195 1.760 1.00 55.84 254 CYS A CA 1
ATOM 1979 C C . CYS A 1 254 ? 9.561 -15.864 1.334 1.00 55.84 254 CYS A C 1
ATOM 1981 O O . CYS A 1 254 ? 10.428 -15.173 0.810 1.00 55.84 254 CYS A O 1
ATOM 1983 N N . CYS A 1 255 ? 9.745 -17.178 1.546 1.00 48.19 255 CYS A N 1
ATOM 1984 C CA . CYS A 1 255 ? 11.074 -17.814 1.443 1.00 48.19 255 CYS A CA 1
ATOM 1985 C C . CYS A 1 255 ? 11.156 -19.035 0.510 1.00 48.19 255 CYS A C 1
ATOM 1987 O O . CYS A 1 255 ? 12.215 -19.655 0.416 1.00 48.19 255 CYS A O 1
ATOM 1989 N N . CYS A 1 256 ? 10.075 -19.418 -0.173 1.00 41.72 256 CYS A N 1
ATOM 1990 C CA . CYS A 1 256 ? 10.024 -20.673 -0.927 1.00 41.72 256 CYS A CA 1
ATOM 1991 C C . CYS A 1 256 ? 9.790 -20.439 -2.428 1.00 41.72 256 CYS A C 1
ATOM 1993 O O . CYS A 1 256 ? 8.677 -20.606 -2.908 1.00 41.72 256 CYS A O 1
ATOM 1995 N N . GLY A 1 257 ? 10.869 -20.055 -3.120 1.00 40.06 257 GLY A N 1
ATOM 1996 C CA . GLY A 1 257 ? 11.193 -20.350 -4.525 1.00 40.06 257 GLY A CA 1
ATOM 1997 C C . GLY A 1 257 ? 10.096 -20.263 -5.594 1.00 40.06 257 GLY A C 1
ATOM 1998 O O . GLY A 1 257 ? 9.282 -21.176 -5.741 1.00 40.06 257 GLY A O 1
ATOM 1999 N N . HIS A 1 258 ? 10.218 -19.251 -6.454 1.00 40.03 258 HIS A N 1
ATOM 2000 C CA . HIS A 1 258 ? 10.111 -19.478 -7.896 1.00 40.03 258 HIS A CA 1
ATOM 2001 C C . HIS A 1 258 ? 11.508 -19.706 -8.469 1.00 40.03 258 HIS A C 1
ATOM 2003 O O . HIS A 1 258 ? 12.433 -18.980 -8.039 1.00 40.03 258 HIS A O 1
#

Sequence (258 aa):
MNPFDAVREKLEACFIFNSYASPEIRKMAGVCMLSQVWIEVPAWYLWLHDVPGAFMLEALHADLLVHEGVSYDSARFTLRWFPPLDSGLLSLFSVEERCLRSSVLFDSTGTPLYEQLTLIRGGYFECAHLELHFSRGDDTVIMLLSTSRGSTLPDETLMEEYCTALFQTLAGMYSLYAKRVPESCGRFRGGAGNAALQALVFFGGGQEKAGGFMRAYLGAECLEPFRHRPAVEGNWRRLALLGPEAMDSSGCGCCCGH

Secondary structure (DSSP, 8-state):
--HHHHHHHHHHHH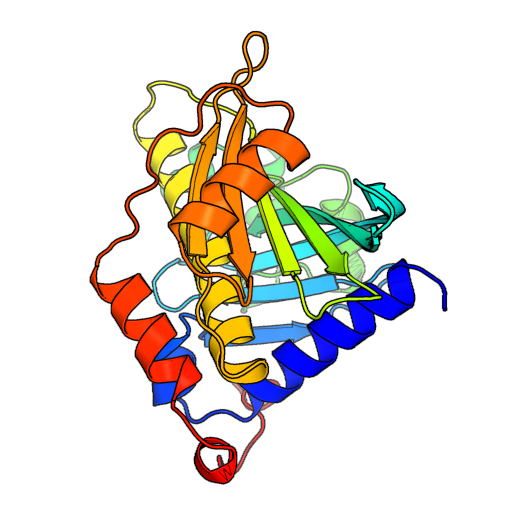HHHHHHS-HHHHHHHTEEEEEEEESSSEEEEEEESSS-SEEEEEEEEEEEEEETTEEEEEEEEEEEEE--TT-GGGGGS-HHHHHHHTSTTB-TTSSBPGGGHHHH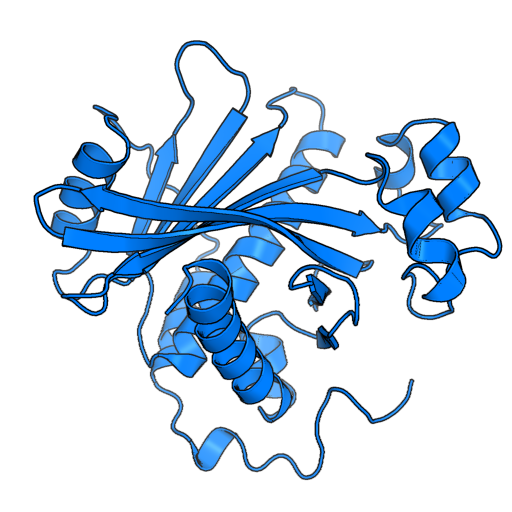HTT-SEEEEEEEEEESSS--EEEEEEEE---S-HHHHHHHHHHHHHHHHHHHHHHHHHT--PEEEEEEE-TT--EEEEEEEE-TT-HHHHHHHHHHHHT-S--B-----HHHHHHHHHHHH--GGGG--SS-TTSS--

pLDDT: mean 87.5, std 12.79, range [40.03, 98.12]

Foldseek 3Di:
DQLQVVVLVLLCLLQQLLLLFDCVLCLLLQWQEKDWQPDPGTKIWTDGPVAAFIKIWTWDDWDWDADPNWTWSKTKTWIFTQHPLPDPLLVVFDPVLNVVQPDPQADPRRHGDNVCVVVCVPPGRTFWMWMWIATPPDRKIKIKIKGAADDPDPSNVVSVVNSVSVSLSSQLSVLLSVLFHWQFQAWDDDPPGRIIMGMTMGDPPDRVVVNVVVCSVVVHPDGHGDDDDVSSSVSSNVSSPDDSVSSNRPDRSHPDDD